Protein AF-A0A6I3T009-F1 (afdb_monomer_lite)

Secondary structure (DSSP, 8-state):
----EEEEETTEEEEEEEEE--S-GGGHHHHHTT--HHHHHHHHHHHHS---TT--EEEEESS--TTSSS---EEEEETTEEEEEETTEEEEEE-TTPPPPPPPPPPP--TTTTSPPPPSS--HHHHHHHTHHHHHGGGS-----STTTTT---EE----TT-HHHHHHHH--GGGGT-TT-TTTSSHHHHT--EEEEE---BTTBEEEEEEE----TT--------EEEEEETTEEEEEE-S-EE-TTSEEEETTEEEEEE-TTS-EEE-

Sequence (271 aa):
MRSKEIALSDACVAQFSPDEYLFPEVFQPLSKQGVTEKQLDSFLAQNFGVGLAKTKTVYSLTSSPANCAGPVMEFFQVGDRILIPVGATFHSYVKADAPKLPAPAPAVASIAAGYKVTPLPMDYERYNNTCRPKIVGRKGKPQTTELCAPDYFPYVAEAKRGDALMDIIGNHDYERAGQEYAGGFSPPFRQKAAATFLVFPPFKQVTLVRVDDFEVVRNEERDVMSGVYLSIAGGKVVDQISGCHFNRDYVCLEEGRPVARLTETGKFQRQ

Structure (mmCIF, N/CA/C/O backbone):
data_AF-A0A6I3T009-F1
#
_entry.id   AF-A0A6I3T009-F1
#
loop_
_atom_site.group_PDB
_atom_site.id
_atom_site.type_symbol
_atom_site.label_atom_id
_atom_site.label_alt_id
_atom_site.label_comp_id
_atom_site.label_asym_id
_atom_site.label_entity_id
_atom_site.label_seq_id
_atom_site.pdbx_PDB_ins_code
_atom_site.Cartn_x
_atom_site.Cartn_y
_atom_site.Cartn_z
_atom_site.occupancy
_atom_site.B_iso_or_equiv
_atom_site.auth_seq_id
_atom_site.auth_comp_id
_atom_site.auth_asym_id
_atom_site.auth_atom_id
_atom_site.pdbx_PDB_model_num
ATOM 1 N N . MET A 1 1 ? -25.846 -15.770 13.394 1.00 40.56 1 MET A N 1
ATOM 2 C CA . MET A 1 1 ? -25.167 -14.498 13.739 1.00 40.56 1 MET A CA 1
ATOM 3 C C . MET A 1 1 ? -26.249 -13.463 14.013 1.00 40.56 1 MET A C 1
ATOM 5 O O . MET A 1 1 ? -27.194 -13.428 13.240 1.00 40.56 1 MET A O 1
ATOM 9 N N . ARG A 1 2 ? -26.196 -12.704 15.119 1.00 42.97 2 ARG A N 1
ATOM 10 C CA . ARG A 1 2 ? -27.187 -11.635 15.383 1.00 42.97 2 ARG A CA 1
ATOM 11 C C . ARG A 1 2 ? -26.987 -10.508 14.362 1.00 42.97 2 ARG A C 1
ATOM 13 O O . ARG A 1 2 ? -25.835 -10.130 14.144 1.00 42.97 2 ARG A O 1
ATOM 20 N N . SER A 1 3 ? -28.060 -10.003 13.750 1.00 50.22 3 SER A N 1
ATOM 21 C CA . SER A 1 3 ? -27.994 -8.786 12.932 1.00 50.22 3 SER A CA 1
ATOM 22 C C . SER A 1 3 ? -27.470 -7.640 13.803 1.00 50.22 3 SER A C 1
ATOM 24 O O . SER A 1 3 ? -27.856 -7.500 14.965 1.00 50.22 3 SER A O 1
ATOM 26 N N . LYS A 1 4 ? -26.515 -6.867 13.279 1.00 76.00 4 LYS A N 1
ATOM 27 C CA . LYS A 1 4 ? -26.060 -5.630 13.919 1.00 76.00 4 LYS A CA 1
ATOM 28 C C . LYS A 1 4 ? -26.936 -4.508 13.382 1.00 76.00 4 LYS A C 1
ATOM 30 O O . LYS A 1 4 ? -26.870 -4.198 12.197 1.00 76.00 4 LYS A O 1
ATOM 35 N N . GLU A 1 5 ? -27.781 -3.960 14.242 1.00 74.00 5 GLU A N 1
ATOM 36 C CA . GLU A 1 5 ? -28.742 -2.911 13.900 1.00 74.00 5 GLU A CA 1
ATOM 37 C C . GLU A 1 5 ? -28.389 -1.608 14.610 1.00 74.00 5 GLU A C 1
ATOM 39 O O . GLU A 1 5 ? -27.951 -1.613 15.763 1.00 74.00 5 GLU A O 1
ATOM 44 N N . ILE A 1 6 ? -28.571 -0.492 13.910 1.00 70.94 6 ILE A N 1
ATOM 45 C CA . ILE A 1 6 ? -28.419 0.861 14.429 1.00 70.94 6 ILE A CA 1
ATOM 46 C C . ILE A 1 6 ? -29.736 1.610 14.256 1.00 70.94 6 ILE A C 1
ATOM 48 O O . ILE A 1 6 ? -30.290 1.654 13.161 1.00 70.94 6 ILE A O 1
ATOM 52 N N . ALA A 1 7 ? -30.234 2.201 15.340 1.00 69.88 7 ALA A N 1
ATOM 53 C CA . ALA A 1 7 ? -31.347 3.138 15.302 1.00 69.88 7 ALA A CA 1
ATOM 54 C C . ALA A 1 7 ? -30.782 4.561 15.199 1.00 69.88 7 ALA A C 1
ATOM 56 O O . ALA A 1 7 ? -30.198 5.065 16.159 1.00 69.88 7 ALA A O 1
ATOM 57 N N . LEU A 1 8 ? -30.910 5.187 14.029 1.00 64.38 8 LEU A N 1
ATOM 58 C CA . LEU A 1 8 ? -30.533 6.591 13.806 1.00 64.38 8 LEU A CA 1
ATOM 59 C C . LEU A 1 8 ? -31.662 7.545 14.234 1.00 64.38 8 LEU A C 1
ATOM 61 O O . LEU A 1 8 ? -31.414 8.708 14.546 1.00 64.38 8 LEU A O 1
ATOM 65 N N . SER A 1 9 ? -32.899 7.044 14.259 1.00 61.56 9 SER A N 1
ATOM 66 C CA . SER A 1 9 ? -34.079 7.674 14.858 1.00 61.56 9 SER A CA 1
ATOM 67 C C . SER A 1 9 ? -35.131 6.606 15.178 1.00 61.56 9 SER A C 1
ATOM 69 O O . SER A 1 9 ? -34.995 5.459 14.745 1.00 61.56 9 SER A O 1
ATOM 71 N N . ASP A 1 10 ? -36.215 6.986 15.860 1.00 63.75 10 ASP A N 1
ATOM 72 C CA . ASP A 1 10 ? -37.358 6.097 16.141 1.00 63.75 10 ASP A CA 1
ATOM 73 C C . ASP A 1 10 ? -37.972 5.490 14.868 1.00 63.75 10 ASP A C 1
ATOM 75 O O . ASP A 1 10 ? -38.571 4.418 14.901 1.00 63.75 10 ASP A O 1
ATOM 79 N N . ALA A 1 11 ? -37.799 6.169 13.732 1.00 62.94 11 ALA A N 1
ATOM 80 C CA . ALA A 1 11 ? -38.305 5.751 12.434 1.00 62.94 11 ALA A CA 1
ATOM 81 C C . ALA A 1 11 ? -37.209 5.239 11.487 1.00 62.94 11 ALA A C 1
ATOM 83 O O . ALA A 1 11 ? -37.528 4.953 10.342 1.00 62.94 11 ALA A O 1
ATOM 84 N N . CYS A 1 12 ? -35.944 5.128 11.905 1.00 67.88 12 CYS A N 1
ATOM 85 C CA . CYS A 1 12 ? -34.833 4.717 11.041 1.00 67.88 12 CYS A CA 1
ATOM 86 C C . CYS A 1 12 ? -33.936 3.721 11.781 1.00 67.88 12 CYS A C 1
ATOM 88 O O . CYS A 1 12 ? -33.001 4.100 12.490 1.00 67.88 12 CYS A O 1
ATOM 90 N N . VAL A 1 13 ? -34.237 2.435 11.594 1.00 73.25 13 VAL A N 1
ATOM 91 C CA . VAL A 1 13 ? -33.422 1.311 12.063 1.00 73.25 13 VAL A CA 1
ATOM 92 C C . VAL A 1 13 ? -32.814 0.630 10.845 1.00 73.25 13 VAL A C 1
ATOM 94 O O . VAL A 1 13 ? -33.535 0.213 9.941 1.00 73.25 13 VAL A O 1
ATOM 97 N N . ALA A 1 14 ? -31.489 0.537 10.814 1.00 71.88 14 ALA A N 1
ATOM 98 C CA . ALA A 1 14 ? -30.738 -0.003 9.692 1.00 71.88 14 ALA A CA 1
ATOM 99 C C . ALA A 1 14 ? -29.790 -1.108 10.152 1.00 71.88 14 ALA A C 1
ATOM 101 O O . ALA A 1 14 ? -29.241 -1.057 11.251 1.00 71.88 14 ALA A O 1
ATOM 102 N N . GLN A 1 15 ? -29.554 -2.091 9.290 1.00 78.12 15 GLN A N 1
ATOM 103 C CA . GLN A 1 15 ? -28.488 -3.062 9.507 1.00 78.12 15 GLN A CA 1
ATOM 104 C C . GLN A 1 15 ? -27.160 -2.485 9.026 1.00 78.12 15 GLN A C 1
ATOM 106 O O . GLN A 1 15 ? -27.106 -1.868 7.960 1.00 78.12 15 GLN A O 1
ATOM 111 N N . PHE A 1 16 ? -26.083 -2.718 9.770 1.00 77.88 16 PHE A N 1
ATOM 112 C CA . PHE A 1 16 ? -24.772 -2.167 9.441 1.00 77.88 16 PHE A CA 1
ATOM 113 C C . PHE A 1 16 ? -23.656 -3.212 9.496 1.00 77.88 16 PHE A C 1
ATOM 115 O O . PHE A 1 16 ? -23.706 -4.182 10.260 1.00 77.88 16 PHE A O 1
ATOM 122 N N . SER A 1 17 ? -22.613 -2.969 8.710 1.00 77.94 17 SER A N 1
ATOM 123 C CA . SER A 1 17 ? -21.361 -3.717 8.727 1.00 77.94 17 SER A CA 1
ATOM 124 C C . SER A 1 17 ? -20.222 -2.804 9.180 1.00 77.94 17 SER A C 1
ATOM 126 O O . SER A 1 17 ? -20.123 -1.674 8.707 1.00 77.94 17 SER A O 1
ATOM 128 N N . PRO A 1 18 ? -19.372 -3.244 10.125 1.00 76.94 18 PRO A N 1
ATOM 129 C CA . PRO A 1 18 ? -18.109 -2.569 10.369 1.00 76.94 18 PRO A CA 1
ATOM 130 C C . PRO A 1 18 ? -17.158 -2.842 9.204 1.00 76.94 18 PRO A C 1
ATOM 132 O O . PRO A 1 18 ? -16.915 -4.002 8.874 1.00 76.94 18 PRO A O 1
ATOM 135 N N . ASP A 1 19 ? -16.585 -1.783 8.660 1.00 69.50 19 ASP A N 1
ATOM 136 C CA . ASP A 1 19 ? -15.524 -1.804 7.666 1.00 69.50 19 ASP A CA 1
ATOM 137 C C . ASP A 1 19 ? -14.270 -1.134 8.253 1.00 69.50 19 ASP A C 1
ATOM 139 O O . ASP A 1 19 ? -14.334 -0.310 9.175 1.00 69.50 19 ASP A O 1
ATOM 143 N N . GLU A 1 20 ? -13.095 -1.513 7.756 1.00 68.56 20 GLU A N 1
ATOM 144 C CA . GLU A 1 20 ? -11.849 -0.855 8.147 1.00 68.56 20 GLU A CA 1
ATOM 145 C C . GLU A 1 20 ? -11.866 0.601 7.661 1.00 68.56 20 GLU A C 1
ATOM 147 O O . GLU A 1 20 ? -12.280 0.883 6.536 1.00 68.56 20 GLU A O 1
ATOM 152 N N . TYR A 1 21 ? -11.456 1.539 8.520 1.00 59.44 21 TYR A N 1
ATOM 153 C CA . TYR A 1 21 ? -11.414 2.954 8.152 1.00 59.44 21 TYR A CA 1
ATOM 154 C C . TYR A 1 21 ? -10.333 3.185 7.087 1.00 59.44 21 TYR A C 1
ATOM 156 O O . TYR A 1 21 ? -9.140 3.241 7.383 1.00 59.44 21 TYR A O 1
ATOM 164 N N . LEU A 1 22 ? -10.779 3.324 5.844 1.00 61.78 22 LEU A N 1
ATOM 165 C CA . LEU A 1 22 ? -10.045 3.910 4.726 1.00 61.78 22 LEU A CA 1
ATOM 166 C C . LEU A 1 22 ? -10.612 5.317 4.525 1.00 61.78 22 LEU A C 1
ATOM 168 O O . LEU A 1 22 ? -11.791 5.500 4.822 1.00 61.78 22 LEU A O 1
ATOM 172 N N . PHE A 1 23 ? -9.820 6.305 4.077 1.00 58.72 23 PHE A N 1
ATOM 173 C CA . PHE A 1 23 ? -10.313 7.687 3.965 1.00 58.72 23 PHE A CA 1
ATOM 174 C C . PHE A 1 23 ? -11.648 7.710 3.183 1.00 58.72 23 PHE A C 1
ATOM 176 O O . PHE A 1 23 ? -11.648 7.394 1.992 1.00 58.72 23 PHE A O 1
ATOM 183 N N . PRO A 1 24 ? -12.770 8.014 3.855 1.00 59.53 24 PRO A N 1
ATOM 184 C CA . PRO A 1 24 ? -14.108 7.680 3.366 1.00 59.53 24 PRO A CA 1
ATOM 185 C C . PRO A 1 24 ? -14.454 8.335 2.025 1.00 59.53 24 PRO A C 1
ATOM 187 O O . PRO A 1 24 ? -14.169 9.521 1.822 1.00 59.53 24 PRO A O 1
ATOM 190 N N . GLU A 1 25 ? -15.120 7.601 1.121 1.00 61.28 25 GLU A N 1
ATOM 191 C CA . GLU A 1 25 ? -15.538 8.119 -0.197 1.00 61.28 25 GLU A CA 1
ATOM 192 C C . GLU A 1 25 ? -16.389 9.386 -0.071 1.00 61.28 25 GLU A C 1
ATOM 194 O O . GLU A 1 25 ? -16.298 10.303 -0.891 1.00 61.28 25 GLU A O 1
ATOM 199 N N . VAL A 1 26 ? -17.163 9.484 1.009 1.00 63.97 26 VAL A N 1
ATOM 200 C CA . VAL A 1 26 ? -18.006 10.641 1.317 1.00 63.97 26 VAL A CA 1
ATOM 201 C C . VAL A 1 26 ? -17.228 11.958 1.471 1.00 63.97 26 VAL A C 1
ATOM 203 O O . VAL A 1 26 ? -17.801 13.030 1.278 1.00 63.97 26 VAL A O 1
ATOM 206 N N . PHE A 1 27 ? -15.916 11.915 1.729 1.00 71.19 27 PHE A N 1
ATOM 207 C CA . PHE A 1 27 ? -15.064 13.108 1.800 1.00 71.19 27 PHE A CA 1
ATOM 208 C C . PHE A 1 27 ? -14.367 13.463 0.480 1.00 71.19 27 PHE A C 1
ATOM 210 O O . PHE A 1 27 ? -13.799 14.553 0.375 1.00 71.19 27 PHE A O 1
ATOM 217 N N . GLN A 1 28 ? -14.460 12.624 -0.559 1.00 67.06 28 GLN A N 1
ATOM 218 C CA . GLN A 1 28 ? -13.877 12.896 -1.883 1.00 67.06 28 GLN A CA 1
ATOM 219 C C . GLN A 1 28 ? -14.282 14.262 -2.476 1.00 67.06 28 GLN A C 1
ATOM 221 O O . GLN A 1 28 ? -13.417 14.934 -3.049 1.00 67.06 28 GLN A O 1
ATOM 226 N N . PRO A 1 29 ? -15.537 14.746 -2.344 1.00 66.81 29 PRO A N 1
ATOM 227 C CA . PRO A 1 29 ? -15.901 16.087 -2.806 1.00 66.81 29 PRO A CA 1
ATOM 228 C C . PRO A 1 29 ? -15.118 17.206 -2.104 1.00 66.81 29 PRO A C 1
ATOM 230 O O . PRO A 1 29 ? -14.726 18.172 -2.755 1.00 66.81 29 PRO A O 1
ATOM 233 N N . LEU A 1 30 ? -14.843 17.063 -0.803 1.00 68.56 30 LEU A N 1
ATOM 234 C CA . LEU A 1 30 ? -14.058 18.026 -0.023 1.00 68.56 30 LEU A CA 1
ATOM 235 C C . LEU A 1 30 ? -12.575 17.960 -0.412 1.00 68.56 30 LEU A C 1
ATOM 237 O O . LEU A 1 30 ? -11.935 18.996 -0.598 1.00 68.56 30 LEU A O 1
ATOM 241 N N . SER A 1 31 ? -12.046 16.755 -0.637 1.00 69.00 31 SER A N 1
ATOM 242 C CA . SER A 1 31 ? -10.677 16.566 -1.129 1.00 69.00 31 SER A CA 1
ATOM 243 C C . SER A 1 31 ? -10.464 17.193 -2.511 1.00 69.00 31 SER A C 1
ATOM 245 O O . SER A 1 31 ? -9.445 17.847 -2.735 1.00 69.00 31 SER A O 1
ATOM 247 N N . LYS A 1 32 ? -11.444 17.094 -3.423 1.00 69.44 32 LYS A N 1
ATOM 248 C CA . LYS A 1 32 ? -11.418 17.781 -4.733 1.00 69.44 32 LYS A CA 1
ATOM 249 C C . LYS A 1 32 ? -11.381 19.308 -4.614 1.00 69.44 32 LYS A C 1
ATOM 251 O O . LYS A 1 32 ? -10.882 19.970 -5.518 1.00 69.44 32 LYS A O 1
ATOM 256 N N . GLN A 1 33 ? -11.879 19.861 -3.511 1.00 75.31 33 GLN A N 1
ATOM 257 C CA . GLN A 1 33 ? -11.829 21.293 -3.204 1.00 75.31 33 GLN A CA 1
ATOM 258 C C . GLN A 1 33 ? -10.557 21.702 -2.439 1.00 75.31 33 GLN A C 1
ATOM 260 O O . GLN A 1 33 ? -10.436 22.847 -2.011 1.00 75.31 33 GLN A O 1
ATOM 265 N N . GLY A 1 34 ? -9.591 20.790 -2.277 1.00 72.31 34 GLY A N 1
ATOM 266 C CA . GLY A 1 34 ? -8.314 21.064 -1.616 1.00 72.31 34 GLY A CA 1
ATOM 267 C C . GLY A 1 34 ? -8.363 20.995 -0.089 1.00 72.31 34 GLY A C 1
ATOM 268 O O . GLY A 1 34 ? -7.405 21.411 0.562 1.00 72.31 34 GLY A O 1
ATOM 269 N N . VAL A 1 35 ? -9.444 20.468 0.498 1.00 77.88 35 VAL A N 1
ATOM 270 C CA . VAL A 1 35 ? -9.529 20.243 1.946 1.00 77.88 35 VAL A CA 1
ATOM 271 C C . VAL A 1 35 ? -8.662 19.042 2.320 1.00 77.88 35 VAL A C 1
ATOM 273 O O . VAL A 1 35 ? -8.895 17.916 1.882 1.00 77.88 35 VAL A O 1
ATOM 276 N N . THR A 1 36 ? -7.652 19.289 3.149 1.00 78.94 36 THR A N 1
ATOM 277 C CA . THR A 1 36 ? -6.770 18.248 3.693 1.00 78.94 36 THR A CA 1
ATOM 278 C C . THR A 1 36 ? -7.424 17.516 4.865 1.00 78.94 36 THR A C 1
ATOM 280 O O . THR A 1 36 ? -8.252 18.080 5.581 1.00 78.94 36 THR A O 1
ATOM 283 N N . GLU A 1 37 ? -6.991 16.284 5.139 1.00 74.56 37 GLU A N 1
ATOM 284 C CA . GLU A 1 37 ? -7.439 15.515 6.311 1.00 74.56 37 GLU A CA 1
ATOM 285 C C . GLU A 1 37 ? -7.211 16.280 7.622 1.00 74.56 37 GLU A C 1
ATOM 287 O O . GLU A 1 37 ? -8.087 16.313 8.477 1.00 74.56 37 GLU A O 1
ATOM 292 N N . LYS A 1 38 ? -6.085 16.994 7.756 1.00 81.44 38 LYS A N 1
ATOM 293 C CA . LYS A 1 38 ? -5.805 17.829 8.934 1.00 81.44 38 LYS A CA 1
ATOM 294 C C . LYS A 1 38 ? -6.827 18.956 9.104 1.00 81.44 38 LYS A C 1
ATOM 296 O O . LYS A 1 38 ? -7.206 19.269 10.231 1.00 81.44 38 LYS A O 1
ATOM 301 N N . GLN A 1 39 ? -7.253 19.583 8.006 1.00 81.81 39 GLN A N 1
ATOM 302 C CA . GLN A 1 39 ? -8.277 20.631 8.031 1.00 81.81 39 GLN A CA 1
ATOM 303 C C . GLN A 1 39 ? -9.653 20.050 8.363 1.00 81.81 39 GLN A C 1
ATOM 305 O O . GLN A 1 39 ? -10.365 20.640 9.171 1.00 81.81 39 GLN A O 1
ATOM 310 N N . LEU A 1 40 ? -9.994 18.885 7.807 1.00 82.12 40 LEU A N 1
ATOM 311 C CA . LEU A 1 40 ? -11.234 18.176 8.115 1.00 82.12 40 LEU A CA 1
ATOM 312 C C . LEU A 1 40 ? -11.282 17.728 9.583 1.00 82.12 40 LEU A C 1
ATOM 314 O O . LEU A 1 40 ? -12.258 18.003 10.268 1.00 82.12 40 LEU A O 1
ATOM 318 N N . ASP A 1 41 ? -10.219 17.106 10.089 1.00 83.62 41 ASP A N 1
ATOM 319 C CA . ASP A 1 41 ? -10.116 16.661 11.483 1.00 83.62 41 ASP A CA 1
ATOM 320 C C . ASP A 1 41 ? -10.190 17.849 12.451 1.00 83.62 41 ASP A C 1
ATOM 322 O O . ASP A 1 41 ? -10.936 17.813 13.427 1.00 83.62 41 ASP A O 1
ATOM 326 N N . SER A 1 42 ? -9.513 18.958 12.124 1.00 82.06 42 SER A N 1
ATOM 327 C CA . SER A 1 42 ? -9.614 20.206 12.895 1.00 82.06 42 SER A CA 1
ATOM 328 C C . SER A 1 42 ? -11.043 20.757 12.898 1.00 82.06 42 SER A C 1
ATOM 330 O O . SER A 1 42 ? -11.549 21.148 13.948 1.00 82.06 42 SER A O 1
ATOM 332 N N . PHE A 1 43 ? -11.708 20.767 11.739 1.00 84.06 43 PHE A N 1
ATOM 333 C CA . PHE A 1 43 ? -13.091 21.221 11.605 1.00 84.06 43 PHE A CA 1
ATOM 334 C C . PHE A 1 43 ? -14.054 20.344 12.413 1.00 84.06 43 PHE A C 1
ATOM 336 O O . PHE A 1 43 ? -14.892 20.871 13.146 1.00 84.06 43 PHE A O 1
ATOM 343 N N . LEU A 1 44 ? -13.919 19.020 12.331 1.00 83.94 44 LEU A N 1
ATOM 344 C CA . LEU A 1 44 ? -14.766 18.069 13.048 1.00 83.94 44 LEU A CA 1
ATOM 345 C C . LEU A 1 44 ? -14.546 18.119 14.560 1.00 83.94 44 LEU A C 1
ATOM 347 O O . LEU A 1 44 ? -15.513 18.092 15.327 1.00 83.94 44 LEU A O 1
ATOM 351 N N . ALA A 1 45 ? -13.299 18.281 14.997 1.00 83.75 45 ALA A N 1
ATOM 352 C CA . ALA A 1 45 ? -12.974 18.442 16.405 1.00 83.75 45 ALA A CA 1
ATOM 353 C C . ALA A 1 45 ? -13.584 19.734 16.965 1.00 83.75 45 ALA A C 1
ATOM 355 O O . ALA A 1 45 ? -14.183 19.711 18.039 1.00 83.75 45 ALA A O 1
ATOM 356 N N . GLN A 1 46 ? -13.486 20.841 16.223 1.00 80.81 46 GLN A N 1
ATOM 357 C CA . GLN A 1 46 ? -14.001 22.145 16.650 1.00 80.81 46 GLN A CA 1
ATOM 358 C C . GLN A 1 46 ? -15.53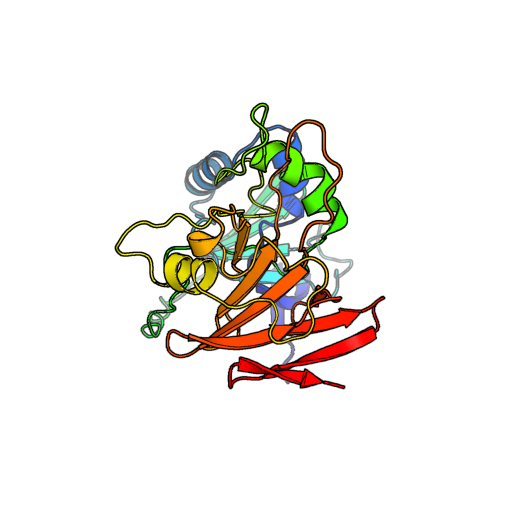1 22.224 16.644 1.00 80.81 46 GLN A C 1
ATOM 360 O O . GLN A 1 46 ? -16.110 22.771 17.578 1.00 80.81 46 GLN A O 1
ATOM 365 N N . ASN A 1 47 ? -16.187 21.690 15.612 1.00 77.38 47 ASN A N 1
ATOM 366 C CA . ASN A 1 47 ? -17.626 21.889 15.405 1.00 77.38 47 ASN A CA 1
ATOM 367 C C . ASN A 1 47 ? -18.482 20.737 15.942 1.00 77.38 47 ASN A C 1
ATOM 369 O O . ASN A 1 47 ? -19.652 20.938 16.259 1.00 77.38 47 ASN A O 1
ATOM 373 N N . PHE A 1 48 ? -17.911 19.536 16.068 1.00 77.12 48 PHE A N 1
ATOM 374 C CA . PHE A 1 48 ? -18.652 18.329 16.444 1.00 77.12 48 PHE A CA 1
ATOM 375 C C . PHE A 1 48 ? -18.016 17.556 17.606 1.00 77.12 48 PHE A C 1
ATOM 377 O O . PHE A 1 48 ? -18.614 16.590 18.083 1.00 77.12 48 PHE A O 1
ATOM 384 N N . GLY A 1 49 ? -16.835 17.963 18.089 1.00 75.12 49 GLY A N 1
ATOM 385 C CA . GLY A 1 49 ? -16.102 17.246 19.136 1.00 75.12 49 GLY A CA 1
ATOM 386 C C . GLY A 1 49 ? -15.611 15.863 18.694 1.00 75.12 49 GLY A C 1
ATOM 387 O O . GLY A 1 49 ? -15.405 14.994 19.539 1.00 75.12 49 GLY A O 1
ATOM 388 N N . VAL A 1 50 ? -15.467 15.639 17.383 1.00 77.38 50 VAL A N 1
ATOM 389 C CA . VAL A 1 50 ? -15.102 14.346 16.786 1.00 77.38 50 VAL A CA 1
ATOM 390 C C . VAL A 1 50 ? -13.737 14.455 16.113 1.00 77.38 50 VAL A C 1
ATOM 392 O O . VAL A 1 50 ? -13.545 15.307 15.256 1.00 77.38 50 VAL A O 1
ATOM 395 N N . GLY A 1 51 ? -12.803 13.572 16.475 1.00 80.50 51 GLY A N 1
ATOM 396 C CA . GLY A 1 51 ? -11.526 13.406 15.776 1.00 80.50 51 GLY A CA 1
ATOM 397 C C . GLY A 1 51 ? -11.517 12.104 14.982 1.00 80.50 51 GLY A C 1
ATOM 398 O O . GLY A 1 51 ? -11.661 11.023 15.561 1.00 80.50 51 GLY A O 1
ATOM 399 N N . LEU A 1 52 ? -11.332 12.193 13.669 1.00 73.69 52 LEU A N 1
ATOM 400 C CA . LEU A 1 52 ? -11.242 11.037 12.779 1.00 73.69 52 LEU A CA 1
ATOM 401 C C . LEU A 1 52 ? -9.831 10.443 12.739 1.00 73.69 52 LEU A C 1
ATOM 403 O O . LEU A 1 52 ? -9.700 9.251 12.482 1.00 73.69 52 LEU A O 1
ATOM 407 N N . ALA A 1 53 ? -8.801 11.206 13.121 1.00 70.19 53 ALA A N 1
ATOM 408 C CA . ALA A 1 53 ? -7.391 10.791 13.077 1.00 70.19 53 ALA A CA 1
ATOM 409 C C . ALA A 1 53 ? -7.046 9.491 13.840 1.00 70.19 53 ALA A C 1
ATOM 411 O O . ALA A 1 53 ? -5.987 8.903 13.627 1.00 70.19 53 ALA A O 1
ATOM 412 N N . LYS A 1 54 ? -7.902 9.041 14.768 1.00 68.81 54 LYS A N 1
ATOM 413 C CA . LYS A 1 54 ? -7.733 7.783 15.526 1.00 68.81 54 LYS A CA 1
ATOM 414 C C . LYS A 1 54 ? -8.829 6.753 15.247 1.00 68.81 54 LYS A C 1
ATOM 416 O O . LYS A 1 54 ? -8.842 5.695 15.881 1.00 68.81 54 LYS A O 1
ATOM 421 N N . THR A 1 55 ? -9.754 7.064 14.346 1.00 69.56 55 THR A N 1
ATOM 422 C CA . THR A 1 55 ? -10.874 6.188 14.010 1.00 69.56 55 THR A CA 1
ATOM 423 C C . THR A 1 55 ? -10.357 5.053 13.138 1.00 69.56 55 THR A C 1
ATOM 425 O O . THR A 1 55 ? -9.708 5.284 12.128 1.00 69.56 55 THR A O 1
ATOM 428 N N . LYS A 1 56 ? -10.598 3.811 13.566 1.00 66.69 56 LYS A N 1
ATOM 429 C CA . LYS A 1 56 ? -10.141 2.597 12.864 1.00 66.69 56 LYS A CA 1
ATOM 430 C C . LYS A 1 56 ? -11.273 1.843 12.173 1.00 66.69 56 LYS A C 1
ATOM 432 O O . LYS A 1 56 ? -11.025 0.870 11.471 1.00 66.69 56 LYS A O 1
ATOM 437 N N . THR A 1 57 ? -12.512 2.261 12.404 1.00 69.62 57 THR A N 1
ATOM 438 C CA . THR A 1 57 ? -13.707 1.578 11.914 1.00 69.62 57 THR A CA 1
ATOM 439 C C . THR A 1 57 ? -14.668 2.611 11.358 1.00 69.62 57 THR A C 1
ATOM 441 O O . THR A 1 57 ? -15.029 3.557 12.062 1.00 69.62 57 THR A O 1
ATOM 444 N N . VAL A 1 58 ? -15.070 2.417 10.109 1.00 74.56 58 VAL A N 1
ATOM 445 C CA . VAL A 1 58 ? -16.241 3.066 9.519 1.00 74.56 58 VAL A CA 1
ATOM 446 C C . VAL A 1 58 ? -17.363 2.040 9.498 1.00 74.56 58 VAL A C 1
ATOM 448 O O . VAL A 1 58 ? -17.114 0.838 9.454 1.00 74.56 58 VAL A O 1
ATOM 451 N N . TYR A 1 59 ? -18.599 2.488 9.610 1.00 78.50 59 TYR A N 1
ATOM 452 C CA . TYR A 1 59 ? -19.741 1.594 9.551 1.00 78.50 59 TYR A CA 1
ATOM 453 C C . TYR A 1 59 ? -20.570 1.938 8.333 1.00 78.50 59 TYR A C 1
ATOM 455 O O . TYR A 1 59 ? -20.994 3.083 8.182 1.00 78.50 59 TYR A O 1
ATOM 463 N N . SER A 1 60 ? -20.816 0.933 7.504 1.00 75.00 60 SER A N 1
ATOM 464 C CA . SER A 1 60 ? -21.630 1.069 6.304 1.00 75.00 60 SER A CA 1
ATOM 465 C C . SER A 1 60 ? -23.013 0.490 6.556 1.00 75.00 60 SER A C 1
ATOM 467 O O . SER A 1 60 ? -23.151 -0.546 7.218 1.00 75.00 60 SER A O 1
ATOM 469 N N . LEU A 1 61 ? -24.059 1.134 6.039 1.00 72.00 61 LEU A N 1
ATOM 470 C CA . LEU A 1 61 ? -25.395 0.543 6.077 1.00 72.00 61 LEU A CA 1
ATOM 471 C C . LEU A 1 61 ? -25.493 -0.561 5.017 1.00 72.00 61 LEU A C 1
ATOM 473 O O . LEU A 1 61 ? -25.290 -0.332 3.831 1.00 72.00 61 LEU A O 1
ATOM 477 N N . THR A 1 62 ? -25.830 -1.773 5.451 1.00 66.44 62 THR A N 1
ATOM 478 C CA . THR A 1 62 ? -26.003 -2.948 4.570 1.00 66.44 62 THR A CA 1
ATOM 479 C C . THR A 1 62 ? -27.278 -2.876 3.725 1.00 66.44 62 THR A C 1
ATOM 481 O O . THR A 1 62 ? -27.413 -3.575 2.726 1.00 66.44 62 THR A O 1
ATOM 484 N N . SER A 1 63 ? -28.220 -2.021 4.119 1.00 62.84 63 SER A N 1
ATOM 485 C CA . SER A 1 63 ? -29.396 -1.633 3.344 1.00 62.84 63 SER A CA 1
ATOM 486 C C . SER A 1 63 ? -29.752 -0.197 3.711 1.00 62.84 63 SER A C 1
ATOM 488 O O . SER A 1 63 ? -29.585 0.185 4.867 1.00 62.84 63 SER A O 1
ATOM 490 N N . SER A 1 64 ? -30.213 0.600 2.743 1.00 58.81 64 SER A N 1
ATOM 491 C CA . SER A 1 64 ? -30.723 1.954 2.987 1.00 58.81 64 SER A CA 1
ATOM 492 C C . SER A 1 64 ? -32.229 1.857 3.252 1.00 58.81 64 SER A C 1
ATOM 494 O O . SER A 1 64 ? -32.990 1.611 2.310 1.00 58.81 64 SER A O 1
ATOM 496 N N . PRO A 1 65 ? -32.696 1.964 4.510 1.00 59.38 65 PRO A N 1
ATOM 497 C CA . PRO A 1 65 ? -34.121 1.901 4.798 1.00 59.38 65 PRO A CA 1
ATOM 498 C C . PRO A 1 65 ? -34.794 3.143 4.204 1.00 59.38 65 PRO A C 1
ATOM 500 O O . PRO A 1 65 ? -34.331 4.259 4.424 1.00 59.38 65 PRO A O 1
ATOM 503 N N . ALA A 1 66 ? -35.887 2.972 3.454 1.00 59.03 66 ALA A N 1
ATOM 504 C CA . ALA A 1 66 ? -36.562 4.060 2.724 1.00 59.03 66 ALA A CA 1
ATOM 505 C C . ALA A 1 66 ? -37.050 5.225 3.619 1.00 59.03 66 ALA A C 1
ATOM 507 O O . ALA A 1 66 ? -37.345 6.315 3.139 1.00 59.03 66 ALA A O 1
ATOM 508 N N . ASN A 1 67 ? -37.146 4.975 4.921 1.00 63.22 67 ASN A N 1
ATOM 509 C CA . ASN A 1 67 ? -37.526 5.882 6.001 1.00 63.22 67 ASN A CA 1
ATOM 510 C C . ASN A 1 67 ? -36.341 6.633 6.639 1.00 63.22 67 ASN A C 1
ATOM 512 O O . ASN A 1 67 ? -36.556 7.519 7.467 1.00 63.22 67 ASN A O 1
ATOM 516 N N . CYS A 1 68 ? -35.100 6.319 6.267 1.00 62.28 68 CYS A N 1
ATOM 517 C CA . CYS A 1 68 ? -33.928 7.079 6.681 1.00 62.28 68 CYS A CA 1
ATOM 518 C C . CYS A 1 68 ? -33.753 8.303 5.770 1.00 62.28 68 CYS A C 1
ATOM 520 O O . CYS A 1 68 ? -33.744 8.197 4.545 1.00 62.28 68 CYS A O 1
ATOM 522 N N . ALA A 1 69 ? -33.655 9.493 6.367 1.00 48.97 69 ALA A N 1
ATOM 523 C CA . ALA A 1 69 ? -33.542 10.743 5.626 1.00 48.97 69 ALA A CA 1
ATOM 524 C C . ALA A 1 69 ? -32.161 10.856 4.956 1.00 48.97 69 ALA A C 1
ATOM 526 O O . ALA A 1 69 ? -31.162 11.146 5.609 1.00 48.97 69 ALA A O 1
ATOM 527 N N . GLY A 1 70 ? -32.133 10.650 3.639 1.00 54.25 70 GLY A N 1
ATOM 528 C CA . GLY A 1 70 ? -30.940 10.776 2.802 1.00 54.25 70 GLY A CA 1
ATOM 529 C C . GLY A 1 70 ? -30.158 9.466 2.642 1.00 54.25 70 GLY A C 1
ATOM 530 O O . GLY A 1 70 ? -30.331 8.536 3.431 1.00 54.25 70 GLY A O 1
ATOM 531 N N . PRO A 1 71 ? -29.300 9.364 1.608 1.00 54.59 71 PRO A N 1
ATOM 532 C CA . PRO A 1 71 ? -28.448 8.201 1.386 1.00 54.59 71 PRO A CA 1
ATOM 533 C C . PRO A 1 71 ? -27.353 8.169 2.457 1.00 54.59 71 PRO A C 1
ATOM 535 O O . PRO A 1 71 ? -26.222 8.602 2.242 1.00 54.59 71 PRO A O 1
ATOM 538 N N . VAL A 1 72 ? -27.704 7.699 3.650 1.00 56.94 72 VAL A N 1
ATOM 539 C CA . VAL A 1 72 ? -26.738 7.400 4.702 1.00 56.94 72 VAL A CA 1
ATOM 540 C C . VAL A 1 72 ? -26.024 6.125 4.278 1.00 56.94 72 VAL A C 1
ATOM 542 O O . VAL A 1 72 ? -26.561 5.030 4.405 1.00 56.94 72 VAL A O 1
ATOM 545 N N . MET A 1 73 ? -24.841 6.283 3.698 1.00 60.75 73 MET A N 1
ATOM 546 C CA . MET A 1 73 ? -24.020 5.151 3.268 1.00 60.75 73 MET A CA 1
ATOM 547 C C . MET A 1 73 ? -23.038 4.746 4.365 1.00 60.75 73 MET A C 1
ATOM 549 O O . MET A 1 73 ? -22.835 3.556 4.582 1.00 60.75 73 MET A O 1
ATOM 553 N N . GLU A 1 74 ? -22.490 5.727 5.092 1.00 71.88 74 GLU A N 1
ATOM 554 C CA . GLU A 1 74 ? -21.380 5.545 6.028 1.00 71.88 74 GLU A CA 1
ATOM 555 C C . GLU A 1 74 ? -21.545 6.425 7.277 1.00 71.88 74 GLU A C 1
ATOM 557 O O . GLU A 1 74 ? -22.041 7.552 7.204 1.00 71.88 74 GLU A O 1
ATOM 562 N N . PHE A 1 75 ? -21.099 5.932 8.433 1.00 79.00 75 PHE A N 1
ATOM 563 C CA . PHE A 1 75 ? -21.016 6.708 9.670 1.00 79.00 75 PHE A CA 1
ATOM 564 C C . PHE A 1 75 ? -19.792 6.330 10.513 1.00 79.00 75 PHE A C 1
ATOM 566 O O . PHE A 1 75 ? -19.269 5.216 10.441 1.00 79.00 75 PHE A O 1
ATOM 573 N N . PHE A 1 76 ? -19.353 7.260 11.362 1.00 80.38 76 PHE A N 1
ATOM 574 C CA . PHE A 1 76 ? -18.248 7.061 12.304 1.00 80.38 76 PHE A CA 1
ATOM 575 C C . PHE A 1 76 ? -18.783 7.024 13.720 1.00 80.38 76 PHE A C 1
ATOM 577 O O . PHE A 1 76 ? -19.502 7.932 14.130 1.00 80.38 76 PHE A O 1
ATOM 584 N N . GLN A 1 77 ? -18.382 6.016 14.489 1.00 78.88 77 GLN A N 1
ATOM 585 C CA . GLN A 1 77 ? -18.579 6.024 15.931 1.00 78.88 77 GLN A CA 1
ATOM 586 C C . GLN A 1 77 ? -17.272 6.436 16.609 1.00 78.88 77 GLN A C 1
ATOM 588 O O . GLN A 1 77 ? -16.279 5.709 16.549 1.00 78.88 77 GLN A O 1
ATOM 593 N N . VAL A 1 78 ? -17.283 7.579 17.290 1.00 77.38 78 VAL A N 1
ATOM 594 C CA . VAL A 1 78 ? -16.136 8.091 18.047 1.00 77.38 78 VAL A CA 1
ATOM 595 C C . VAL A 1 78 ? -16.579 8.338 19.482 1.00 77.38 78 VAL A C 1
ATOM 597 O O . VAL A 1 78 ? -17.266 9.310 19.782 1.00 77.38 78 VAL A O 1
ATOM 600 N N . GLY A 1 79 ? -16.204 7.424 20.378 1.00 76.50 79 GLY A N 1
ATOM 601 C CA . GLY A 1 79 ? -16.657 7.457 21.768 1.00 76.50 79 GLY A CA 1
ATOM 602 C C . GLY A 1 79 ? -18.175 7.272 21.880 1.00 76.50 79 GLY A C 1
ATOM 603 O O . GLY A 1 79 ? -18.711 6.236 21.480 1.00 76.50 79 GLY A O 1
ATOM 604 N N . ASP A 1 80 ? -18.846 8.272 22.447 1.00 75.62 80 ASP A N 1
ATOM 605 C CA . ASP A 1 80 ? -20.301 8.365 22.624 1.00 75.62 80 ASP A CA 1
ATOM 606 C C . ASP A 1 80 ? -21.018 9.063 21.454 1.00 75.62 80 ASP A C 1
ATOM 608 O O . ASP A 1 80 ? -22.245 9.190 21.473 1.00 75.62 80 ASP A O 1
ATOM 612 N N . ARG A 1 81 ? -20.266 9.499 20.436 1.00 78.44 81 ARG A N 1
ATOM 613 C CA . ARG A 1 81 ? -20.779 10.228 19.277 1.00 78.44 81 ARG A CA 1
ATOM 614 C C . ARG A 1 81 ? -20.837 9.362 18.033 1.00 78.44 81 ARG A C 1
ATOM 616 O O . ARG A 1 81 ? -19.931 8.577 17.757 1.00 78.44 81 ARG A O 1
ATOM 623 N N . ILE A 1 82 ? -21.884 9.577 17.249 1.00 78.81 82 ILE A N 1
ATOM 624 C CA . ILE A 1 82 ? -22.007 9.111 15.873 1.00 78.81 82 ILE A CA 1
ATOM 625 C C . ILE A 1 82 ? -21.933 10.337 14.964 1.00 78.81 82 ILE A C 1
ATOM 627 O O . ILE A 1 82 ? -22.651 11.313 15.183 1.00 78.81 82 ILE A O 1
ATOM 631 N N . LEU A 1 83 ? -21.057 10.297 13.964 1.00 81.31 83 LEU A N 1
ATOM 632 C CA . LEU A 1 83 ? -20.935 11.310 12.920 1.00 81.31 83 LEU A CA 1
ATOM 633 C C . LEU A 1 83 ? -21.394 10.710 11.591 1.00 81.31 83 LEU A C 1
ATOM 635 O O . LEU A 1 83 ? -20.863 9.686 11.165 1.00 81.31 83 LEU A O 1
ATOM 639 N N . ILE A 1 84 ? -22.344 11.369 10.935 1.00 79.62 84 ILE A N 1
ATOM 640 C CA . ILE A 1 84 ? -22.872 10.982 9.628 1.00 79.62 84 ILE A CA 1
ATOM 641 C C . ILE A 1 84 ? -22.593 12.112 8.635 1.00 79.62 84 ILE A C 1
ATOM 643 O O . ILE A 1 84 ? -23.200 13.183 8.744 1.00 79.62 84 ILE A O 1
ATOM 647 N N . PRO A 1 85 ? -21.678 11.915 7.680 1.00 74.25 85 PRO A N 1
ATOM 648 C CA . PRO A 1 85 ? -21.507 12.836 6.568 1.00 74.25 85 PRO A CA 1
ATOM 649 C C . PRO A 1 85 ? -22.514 12.553 5.442 1.00 74.25 85 PRO A C 1
ATOM 651 O O . PRO A 1 85 ? -22.764 11.409 5.073 1.00 74.25 85 PRO A O 1
ATOM 654 N N . VAL A 1 86 ? -23.068 13.614 4.862 1.00 70.88 86 VAL A N 1
ATOM 655 C CA . VAL A 1 86 ? -23.936 13.581 3.678 1.00 70.88 86 VAL A CA 1
ATOM 656 C C . VAL A 1 86 ? -23.418 14.641 2.706 1.00 70.88 86 VAL A C 1
ATOM 658 O O . VAL A 1 86 ? -23.778 15.818 2.772 1.00 70.88 86 VAL A O 1
ATOM 661 N N . GLY A 1 87 ? -22.491 14.241 1.832 1.00 64.69 87 GLY A N 1
ATOM 662 C CA . GLY A 1 87 ? -21.765 15.171 0.965 1.00 64.69 87 GLY A CA 1
ATOM 663 C C . GLY A 1 87 ? -20.945 16.179 1.778 1.00 64.69 87 GLY A C 1
ATOM 664 O O . GLY A 1 87 ? -20.012 15.800 2.476 1.00 64.69 87 GLY A O 1
ATOM 665 N N . ALA A 1 88 ? -21.292 17.466 1.688 1.00 64.38 88 ALA A N 1
ATOM 666 C CA . ALA A 1 88 ? -20.641 18.539 2.452 1.00 64.38 88 ALA A CA 1
ATOM 667 C C . ALA A 1 88 ? -21.320 18.841 3.806 1.00 64.38 88 ALA A C 1
ATOM 669 O O . ALA A 1 88 ? -20.879 19.733 4.531 1.00 64.38 88 ALA A O 1
ATOM 670 N N . THR A 1 89 ? -22.403 18.138 4.144 1.00 71.50 89 THR A N 1
ATOM 671 C CA . THR A 1 89 ? -23.157 18.326 5.390 1.00 71.50 89 THR A CA 1
ATOM 672 C C . THR A 1 89 ? -22.790 17.249 6.405 1.00 71.50 89 THR A C 1
ATOM 674 O O . THR A 1 89 ? -22.565 16.099 6.044 1.00 71.50 89 THR A O 1
ATOM 677 N N . PHE A 1 90 ? -22.749 17.613 7.687 1.00 74.69 90 PHE A N 1
ATOM 678 C CA . PHE A 1 90 ? -22.414 16.705 8.782 1.00 74.69 90 PHE A CA 1
ATOM 679 C C . PHE A 1 90 ? -23.524 16.704 9.831 1.00 74.69 90 PHE A C 1
ATOM 681 O O . PHE A 1 90 ? -23.918 17.762 10.325 1.00 74.69 90 PHE A O 1
ATOM 688 N N . HIS A 1 91 ? -23.986 15.514 10.202 1.00 76.75 91 HIS A N 1
ATOM 689 C CA . HIS A 1 91 ? -24.907 15.295 11.312 1.00 76.75 91 HIS A CA 1
ATOM 690 C C . HIS A 1 91 ? -24.167 14.588 12.448 1.00 76.75 91 HIS A C 1
ATOM 692 O O . HIS A 1 91 ? -23.421 13.639 12.211 1.00 76.75 91 HIS A O 1
ATOM 698 N N . SER A 1 92 ? -24.363 15.040 13.687 1.00 77.25 92 SER A N 1
ATOM 699 C CA . SER A 1 92 ? -23.765 1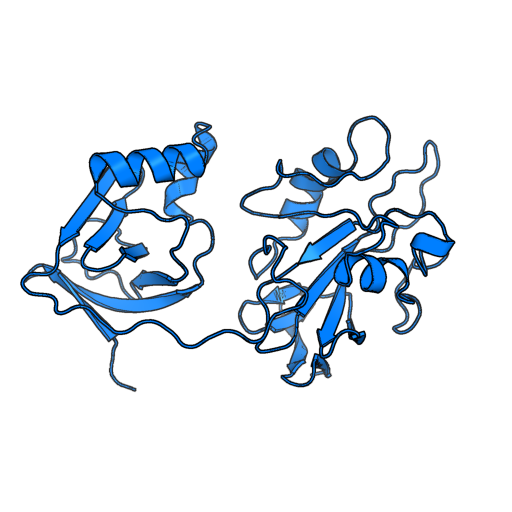4.416 14.869 1.00 77.25 92 SER A CA 1
ATOM 700 C C . SER A 1 92 ? -24.838 14.059 15.887 1.00 77.25 92 SER A C 1
ATOM 702 O O . SER A 1 92 ? -25.688 14.884 16.216 1.00 77.25 92 SER A O 1
ATOM 704 N N . TYR A 1 93 ? -24.769 12.831 16.390 1.00 74.69 93 TYR A N 1
ATOM 705 C CA . TYR A 1 93 ? -25.675 12.276 17.388 1.00 74.69 93 TYR A CA 1
ATOM 706 C C . TYR A 1 93 ? -24.861 11.854 18.609 1.00 74.69 93 TYR A C 1
ATOM 708 O O . TYR A 1 93 ? -23.773 11.299 18.464 1.00 74.69 93 TYR A O 1
ATOM 716 N N . VAL A 1 94 ? -25.376 12.108 19.811 1.00 74.50 94 VAL A N 1
ATOM 717 C CA . VAL A 1 94 ? -24.754 11.699 21.080 1.00 74.50 94 VAL A CA 1
ATOM 718 C C . VAL A 1 94 ? -25.643 10.641 21.715 1.00 74.50 94 VAL A C 1
ATOM 720 O O . VAL A 1 94 ? -26.861 10.811 21.781 1.00 74.50 94 VAL A O 1
ATOM 723 N N . LYS A 1 95 ? -25.049 9.542 22.179 1.00 64.44 95 LYS A N 1
ATOM 724 C CA . LYS A 1 95 ? -25.789 8.492 22.877 1.00 64.44 95 LYS A CA 1
ATOM 725 C C . LYS A 1 95 ? -26.284 9.017 24.227 1.00 64.44 95 LYS A C 1
ATOM 727 O O . LYS A 1 95 ? -25.478 9.442 25.051 1.00 64.44 95 LYS A O 1
ATOM 732 N N . ALA A 1 96 ? -27.590 8.949 24.471 1.00 56.81 96 ALA A N 1
ATOM 733 C CA . ALA A 1 96 ? -28.129 9.172 25.807 1.00 56.81 96 ALA A CA 1
ATOM 734 C C . ALA A 1 96 ? -27.603 8.065 26.747 1.00 56.81 96 ALA A C 1
ATOM 736 O O . ALA A 1 96 ? -27.762 6.878 26.457 1.00 56.81 96 ALA A O 1
ATOM 737 N N . ASP A 1 97 ? -26.917 8.470 27.819 1.00 57.03 97 ASP A N 1
ATOM 738 C CA . ASP A 1 97 ? -26.426 7.636 28.929 1.00 57.03 97 ASP A CA 1
ATOM 739 C C . ASP A 1 97 ? -25.425 6.508 28.585 1.00 57.03 97 ASP A C 1
ATOM 741 O O . ASP A 1 97 ? -25.669 5.328 28.836 1.00 57.03 97 ASP A O 1
ATOM 745 N N . ALA A 1 98 ? -24.241 6.837 28.050 1.00 44.78 98 ALA A N 1
ATOM 746 C CA . ALA A 1 98 ? -23.183 5.846 27.796 1.00 44.78 98 ALA A CA 1
ATOM 747 C C . ALA A 1 98 ? -22.151 5.721 28.951 1.00 44.78 98 ALA A C 1
ATOM 749 O O . ALA A 1 98 ? -21.405 6.670 29.208 1.00 44.78 98 ALA A O 1
ATOM 750 N N . PRO A 1 99 ? -21.999 4.545 29.599 1.00 43.16 99 PRO A N 1
ATOM 751 C CA . PRO A 1 99 ? -20.859 4.250 30.469 1.00 43.16 99 PRO A CA 1
ATOM 752 C C . PRO A 1 99 ? -19.586 4.020 29.636 1.00 43.16 99 PRO A C 1
ATOM 754 O O . PRO A 1 99 ? -19.626 3.363 28.593 1.00 43.16 99 PRO A O 1
ATOM 757 N N . LYS A 1 100 ? -18.439 4.533 30.106 1.00 35.03 100 LYS A N 1
ATOM 758 C CA . LYS A 1 100 ? -17.123 4.390 29.451 1.00 35.03 100 LYS A CA 1
ATOM 759 C C . LYS A 1 100 ? -16.722 2.914 29.293 1.00 35.03 100 LYS A C 1
ATOM 761 O O . LYS A 1 100 ? -16.573 2.202 30.282 1.0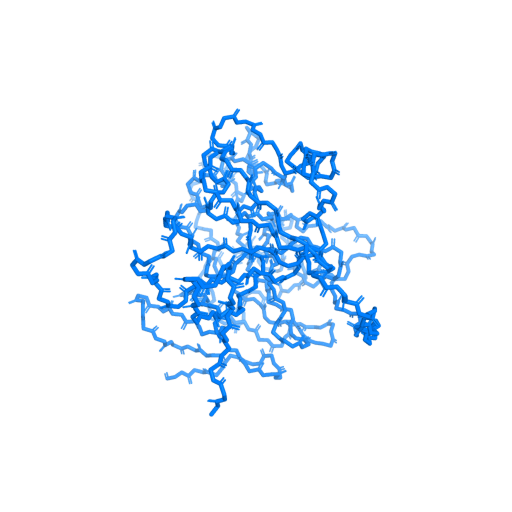0 35.03 100 LYS A O 1
ATOM 766 N N . LEU A 1 101 ? -16.495 2.483 28.050 1.00 31.78 101 LEU A N 1
ATOM 767 C CA . LEU A 1 101 ? -15.943 1.166 27.709 1.00 31.78 101 LEU A CA 1
ATOM 768 C C . LEU A 1 101 ? -14.437 1.071 28.041 1.00 31.78 101 LEU A C 1
ATOM 770 O O . LEU A 1 101 ? -13.734 2.084 27.973 1.00 31.78 101 LEU A O 1
ATOM 774 N N . PRO A 1 102 ? -13.926 -0.131 28.378 1.00 32.84 102 PRO A N 1
ATOM 775 C CA . PRO A 1 102 ? -12.528 -0.334 28.737 1.00 32.84 102 PRO A CA 1
ATOM 776 C C . PRO A 1 102 ? -11.603 -0.332 27.511 1.00 32.84 102 PRO A C 1
ATOM 778 O O . PRO A 1 102 ? -12.001 -0.673 26.397 1.00 32.84 102 PRO A O 1
ATOM 781 N N . ALA A 1 103 ? -10.352 0.073 27.738 1.00 31.59 103 ALA A N 1
ATOM 782 C CA . ALA A 1 103 ? -9.325 0.251 26.715 1.00 31.59 103 ALA A CA 1
ATOM 783 C C . ALA A 1 103 ? -8.857 -1.080 26.078 1.00 31.59 103 ALA A C 1
ATOM 785 O O . ALA A 1 103 ? -8.836 -2.108 26.758 1.00 31.59 103 ALA A O 1
ATOM 786 N N . PRO A 1 104 ? -8.443 -1.072 24.794 1.00 31.75 104 PRO A N 1
ATOM 787 C CA . PRO A 1 104 ? -7.974 -2.270 24.104 1.00 31.75 104 PRO A CA 1
ATOM 788 C C . PRO A 1 104 ? -6.583 -2.724 24.579 1.00 31.75 104 PRO A C 1
ATOM 790 O O . PRO A 1 104 ? -5.740 -1.916 24.966 1.00 31.75 104 PRO A O 1
ATOM 793 N N . ALA A 1 105 ? -6.359 -4.040 24.513 1.00 31.23 105 ALA A N 1
ATOM 794 C CA . ALA A 1 105 ? -5.118 -4.731 24.871 1.00 31.23 105 ALA A CA 1
ATOM 795 C C . ALA A 1 105 ? -3.925 -4.352 23.954 1.00 31.23 105 ALA A C 1
ATOM 797 O O . ALA A 1 105 ? -4.140 -3.917 22.819 1.00 31.23 105 ALA A O 1
ATOM 798 N N . PRO A 1 106 ? -2.665 -4.515 24.412 1.00 31.75 106 PRO A N 1
ATOM 799 C CA . PRO A 1 106 ? -1.486 -4.019 23.703 1.00 31.75 106 PRO A CA 1
ATOM 800 C C . PRO A 1 106 ? -1.145 -4.864 22.463 1.00 31.75 106 PRO A C 1
ATOM 802 O O . PRO A 1 106 ? -1.118 -6.093 22.511 1.00 31.75 106 PRO A O 1
ATOM 805 N N . ALA A 1 107 ? -0.870 -4.186 21.346 1.00 44.22 107 ALA A N 1
ATOM 806 C CA . ALA A 1 107 ? -0.481 -4.794 20.076 1.00 44.22 107 ALA A CA 1
ATOM 807 C C . ALA A 1 107 ? 0.962 -5.326 20.125 1.00 44.22 107 ALA A C 1
ATOM 809 O O . ALA A 1 107 ? 1.869 -4.633 20.585 1.00 44.22 107 ALA A O 1
ATOM 810 N N . VAL A 1 108 ? 1.187 -6.532 19.593 1.00 46.31 108 VAL A N 1
ATOM 811 C CA . VAL A 1 108 ? 2.529 -7.000 19.212 1.00 46.31 108 VAL A CA 1
ATOM 812 C C . VAL A 1 108 ? 3.103 -5.976 18.229 1.00 46.31 108 VAL A C 1
ATOM 814 O O . VAL A 1 108 ? 2.426 -5.615 17.266 1.00 46.31 108 VAL A O 1
ATOM 817 N N . ALA A 1 109 ? 4.308 -5.465 18.488 1.00 58.28 109 ALA A N 1
ATOM 818 C CA . ALA A 1 109 ? 4.926 -4.439 17.654 1.00 58.28 109 ALA A CA 1
ATOM 819 C C . ALA A 1 109 ? 5.135 -4.975 16.228 1.00 58.28 109 ALA A C 1
ATOM 821 O O . ALA A 1 109 ? 6.038 -5.770 15.973 1.00 58.28 109 ALA A O 1
ATOM 822 N N . SER A 1 110 ? 4.264 -4.571 15.303 1.00 71.06 110 SER A N 1
ATOM 823 C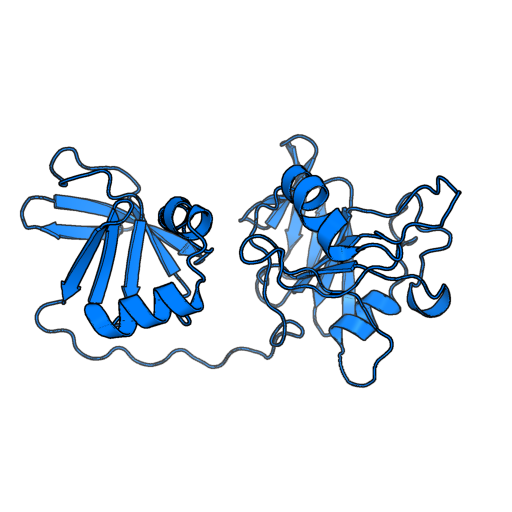 CA . SER A 1 110 ? 4.416 -4.865 13.881 1.00 71.06 110 SER A CA 1
ATOM 824 C C . SER A 1 110 ? 5.634 -4.118 13.338 1.00 71.06 110 SER A C 1
ATOM 826 O O . SER A 1 110 ? 5.829 -2.946 13.658 1.00 71.06 110 SER A O 1
ATOM 828 N N . ILE A 1 111 ? 6.426 -4.758 12.474 1.00 81.25 111 ILE A N 1
ATOM 829 C CA . ILE A 1 111 ? 7.541 -4.102 11.766 1.00 81.25 111 ILE A CA 1
ATOM 830 C C . ILE A 1 111 ? 7.060 -2.923 10.895 1.00 81.25 111 ILE A C 1
ATOM 832 O O . ILE A 1 111 ? 7.830 -2.020 10.589 1.00 81.25 111 ILE A O 1
ATOM 836 N N . ALA A 1 112 ? 5.764 -2.891 10.567 1.00 80.94 112 ALA A N 1
ATOM 837 C CA . ALA A 1 112 ? 5.101 -1.798 9.867 1.00 80.94 112 ALA A CA 1
ATOM 838 C C . ALA A 1 112 ? 4.597 -0.662 10.782 1.00 80.94 112 ALA A C 1
ATOM 840 O O . ALA A 1 112 ? 4.003 0.286 10.282 1.00 80.94 112 ALA A O 1
ATOM 841 N N . ALA A 1 113 ? 4.798 -0.715 12.106 1.00 75.00 113 ALA A N 1
ATOM 842 C CA . ALA A 1 113 ? 4.177 0.227 13.051 1.00 75.00 113 ALA A CA 1
ATOM 843 C C . ALA A 1 113 ? 4.562 1.712 12.849 1.00 75.00 113 ALA A C 1
ATOM 845 O O . ALA A 1 113 ? 3.885 2.586 13.388 1.00 75.00 113 ALA A O 1
ATOM 846 N N . GLY A 1 114 ? 5.618 2.006 12.081 1.00 78.62 114 GLY A N 1
ATOM 847 C CA . GLY A 1 114 ? 6.026 3.364 11.694 1.00 78.62 114 GLY A CA 1
ATOM 848 C C . GLY A 1 114 ? 5.533 3.831 10.318 1.00 78.62 114 GLY A C 1
ATOM 849 O O . GLY A 1 114 ? 5.817 4.961 9.927 1.00 78.62 114 GLY A O 1
ATOM 850 N N . TYR A 1 115 ? 4.810 2.985 9.582 1.00 85.69 115 TYR A N 1
ATOM 851 C CA . TYR A 1 115 ? 4.416 3.228 8.197 1.00 85.69 115 TYR A CA 1
ATOM 852 C C . TYR A 1 115 ? 2.924 3.530 8.080 1.00 85.69 115 TYR A C 1
ATOM 854 O O . TYR A 1 115 ? 2.086 2.904 8.730 1.00 85.69 115 TYR A O 1
ATOM 862 N N . LYS A 1 116 ? 2.583 4.481 7.206 1.00 85.62 116 LYS A N 1
ATOM 863 C CA . LYS A 1 116 ? 1.208 4.684 6.749 1.00 85.62 116 LYS A CA 1
ATOM 864 C C . LYS A 1 116 ? 0.866 3.559 5.775 1.00 85.62 116 LYS A C 1
ATOM 866 O O . LYS A 1 116 ? 1.695 3.173 4.951 1.00 85.62 116 LYS A O 1
ATOM 871 N N . VAL A 1 117 ? -0.348 3.034 5.889 1.00 85.31 117 VAL A N 1
ATOM 872 C CA . VAL A 1 117 ? -0.795 1.881 5.105 1.00 85.31 117 VAL A CA 1
ATOM 873 C C . VAL A 1 117 ? -1.655 2.321 3.928 1.00 85.31 117 VAL A C 1
ATOM 875 O O . VAL A 1 117 ? -2.520 3.179 4.061 1.00 85.31 117 VAL A O 1
ATOM 878 N N . THR A 1 118 ? -1.412 1.721 2.773 1.00 85.56 118 THR A N 1
ATOM 879 C CA . THR A 1 118 ? -2.224 1.837 1.566 1.00 85.56 118 THR A CA 1
ATOM 880 C C . THR A 1 118 ? -3.407 0.871 1.674 1.00 85.56 118 THR A C 1
ATOM 882 O O . THR A 1 118 ? -3.181 -0.298 1.983 1.00 85.56 118 THR A O 1
ATOM 885 N N . PRO A 1 119 ? -4.652 1.312 1.431 1.00 78.81 119 PRO A N 1
ATOM 886 C CA . PRO A 1 119 ? -5.837 0.456 1.468 1.00 78.81 119 PRO A CA 1
ATOM 887 C C . PRO A 1 119 ? -5.777 -0.749 0.518 1.00 78.81 119 PRO A C 1
ATOM 889 O O . PRO A 1 119 ? -5.142 -0.707 -0.536 1.00 78.81 119 PRO A O 1
ATOM 892 N N . LEU A 1 120 ? -6.532 -1.798 0.865 1.00 79.75 120 LEU A N 1
ATOM 893 C CA . LEU A 1 120 ? -6.928 -2.866 -0.058 1.00 79.75 120 LEU A CA 1
ATOM 894 C C . LEU A 1 120 ? -8.428 -2.738 -0.431 1.00 79.75 120 LEU A C 1
ATOM 896 O O . LEU A 1 120 ? -9.237 -2.350 0.419 1.00 79.75 120 LEU A O 1
ATOM 900 N N . PRO A 1 121 ? -8.842 -3.109 -1.661 1.00 83.19 121 PRO A N 1
ATOM 901 C CA . PRO A 1 121 ? -7.979 -3.434 -2.794 1.00 83.19 121 PRO A CA 1
ATOM 902 C C . PRO A 1 121 ? -7.233 -2.199 -3.309 1.00 83.19 121 PRO A C 1
ATOM 904 O O . PRO A 1 121 ? -7.712 -1.073 -3.199 1.00 83.19 121 PRO A O 1
ATOM 907 N N . MET A 1 122 ? -6.062 -2.429 -3.893 1.00 79.88 122 MET A N 1
ATOM 908 C CA . MET A 1 122 ? -5.288 -1.383 -4.554 1.00 79.88 122 MET A CA 1
ATOM 909 C C . MET A 1 122 ? -5.754 -1.225 -6.005 1.00 79.88 122 MET A C 1
ATOM 911 O O . MET A 1 122 ? -5.785 -2.209 -6.742 1.00 79.88 122 MET A O 1
ATOM 915 N N . ASP A 1 123 ? -6.028 0.004 -6.440 1.00 80.44 123 ASP A N 1
ATOM 916 C CA . ASP A 1 123 ? -6.232 0.326 -7.855 1.00 80.44 123 ASP A CA 1
ATOM 917 C C . ASP A 1 123 ? -4.876 0.659 -8.503 1.00 80.44 123 ASP A C 1
ATOM 919 O O . ASP A 1 123 ? -4.330 1.759 -8.372 1.00 80.44 123 ASP A O 1
ATOM 923 N N . TYR A 1 124 ? -4.279 -0.332 -9.168 1.00 83.12 124 TYR A N 1
ATOM 924 C CA . TYR A 1 124 ? -2.949 -0.169 -9.749 1.00 83.12 124 TYR A CA 1
ATOM 925 C C . TYR A 1 124 ? -2.914 0.840 -10.895 1.00 83.12 124 TYR A C 1
ATOM 927 O O . TYR A 1 124 ? -1.956 1.609 -10.977 1.00 83.12 124 TYR A O 1
ATOM 935 N N . GLU A 1 125 ? -3.935 0.889 -11.749 1.00 79.38 125 GLU A N 1
ATOM 936 C CA . GLU A 1 125 ? -3.969 1.861 -12.843 1.00 79.38 125 GLU A CA 1
ATOM 937 C C . GLU A 1 125 ? -3.981 3.282 -12.288 1.00 79.38 125 GLU A C 1
ATOM 939 O O . GLU A 1 125 ? -3.191 4.132 -12.713 1.00 79.38 125 GLU A O 1
ATOM 944 N N . ARG A 1 126 ? -4.806 3.537 -11.267 1.00 77.06 126 ARG A N 1
ATOM 945 C CA . ARG A 1 126 ? -4.838 4.831 -10.586 1.00 77.06 126 ARG A CA 1
ATOM 946 C C . ARG A 1 126 ? -3.513 5.133 -9.897 1.00 77.06 126 ARG A C 1
ATOM 948 O O . ARG A 1 126 ? -3.021 6.256 -10.030 1.00 77.06 126 ARG A O 1
ATOM 955 N N . TYR A 1 127 ? -2.907 4.170 -9.205 1.00 85.25 127 TYR A N 1
ATOM 956 C CA . TYR A 1 127 ? -1.581 4.350 -8.608 1.00 85.25 127 TYR A CA 1
ATOM 957 C C . TYR A 1 127 ? -0.529 4.709 -9.664 1.00 85.25 127 TYR A C 1
ATOM 959 O O . TYR A 1 127 ? 0.144 5.734 -9.562 1.00 85.25 127 TYR A O 1
ATOM 967 N N . ASN A 1 128 ? -0.416 3.923 -10.727 1.00 84.62 128 ASN A N 1
ATOM 968 C CA . ASN A 1 128 ? 0.583 4.144 -11.762 1.00 84.62 128 ASN A CA 1
ATOM 969 C C . ASN A 1 128 ? 0.369 5.494 -12.469 1.00 84.62 128 ASN A C 1
ATOM 971 O O . ASN A 1 128 ? 1.305 6.280 -12.596 1.00 84.62 128 ASN A O 1
ATOM 975 N N . ASN A 1 129 ? -0.868 5.827 -12.843 1.00 79.12 129 ASN A N 1
ATOM 976 C CA . ASN A 1 129 ? -1.165 7.048 -13.597 1.00 79.12 129 ASN A CA 1
ATOM 977 C C . ASN A 1 129 ? -1.046 8.323 -12.752 1.00 79.12 129 ASN A C 1
ATOM 979 O O . ASN A 1 129 ? -0.595 9.359 -13.241 1.00 79.12 129 ASN A O 1
ATOM 983 N N . THR A 1 130 ? -1.453 8.272 -11.481 1.00 79.00 130 THR A N 1
ATOM 984 C CA . THR A 1 130 ? -1.527 9.479 -10.640 1.00 79.00 130 THR A CA 1
ATOM 985 C C . THR A 1 130 ? -0.333 9.644 -9.709 1.00 79.00 130 THR A C 1
ATOM 987 O O . THR A 1 130 ? 0.041 10.779 -9.399 1.00 79.00 130 THR A O 1
ATOM 990 N N . CYS A 1 131 ? 0.269 8.541 -9.263 1.00 84.81 131 CYS A N 1
ATOM 991 C CA . CYS A 1 131 ? 1.308 8.547 -8.242 1.00 84.81 131 CYS A CA 1
ATOM 992 C C . CYS A 1 131 ? 2.714 8.398 -8.789 1.00 84.81 131 CYS A C 1
ATOM 994 O O . CYS A 1 131 ? 3.596 9.129 -8.336 1.00 84.81 131 CYS A O 1
ATOM 996 N N . ARG A 1 132 ? 2.942 7.551 -9.797 1.00 85.81 132 ARG A N 1
ATOM 997 C CA . ARG A 1 132 ? 4.283 7.384 -10.381 1.00 85.81 132 ARG A CA 1
ATOM 998 C C . ARG A 1 132 ? 4.936 8.716 -10.792 1.00 85.81 132 ARG A C 1
ATOM 1000 O O . ARG A 1 132 ? 6.081 8.938 -10.394 1.00 85.81 132 ARG A O 1
ATOM 1007 N N . PRO A 1 133 ? 4.247 9.668 -11.461 1.00 84.88 133 PRO A N 1
ATOM 1008 C CA . PRO A 1 133 ? 4.860 10.956 -11.805 1.00 84.88 133 PRO A CA 1
ATOM 1009 C C . PRO A 1 133 ? 5.273 11.786 -10.578 1.00 84.88 133 PRO A C 1
ATOM 1011 O O . PRO A 1 133 ? 6.263 12.518 -10.619 1.00 84.88 133 PRO A O 1
ATOM 1014 N N . LYS A 1 134 ? 4.528 11.662 -9.472 1.00 87.38 134 LYS A N 1
ATOM 1015 C CA . LYS A 1 134 ? 4.787 12.364 -8.205 1.00 87.38 134 LYS A CA 1
ATOM 1016 C C . LYS A 1 134 ? 5.932 11.732 -7.413 1.00 87.38 134 LYS A C 1
ATOM 1018 O O . LYS A 1 134 ? 6.612 12.445 -6.684 1.00 87.38 134 LYS A O 1
ATOM 1023 N N . ILE A 1 135 ? 6.130 10.422 -7.563 1.00 88.81 135 ILE A N 1
ATOM 1024 C CA . ILE A 1 135 ? 7.218 9.661 -6.938 1.00 88.81 135 ILE A CA 1
ATOM 1025 C C . ILE A 1 135 ? 8.550 9.966 -7.637 1.00 88.81 135 ILE A C 1
ATOM 1027 O O . ILE A 1 135 ? 9.549 10.222 -6.976 1.00 88.81 135 ILE A O 1
ATOM 1031 N N . VAL A 1 136 ? 8.576 9.965 -8.972 1.00 86.06 136 VAL A N 1
ATOM 1032 C CA . VAL A 1 136 ? 9.816 10.063 -9.769 1.00 86.06 136 VAL A CA 1
ATOM 1033 C C . VAL A 1 136 ? 10.298 11.512 -9.959 1.00 86.06 136 VAL A C 1
ATOM 1035 O O . VAL A 1 136 ? 11.499 11.782 -10.084 1.00 86.06 136 VAL A O 1
ATOM 1038 N N . GLY A 1 137 ? 9.370 12.475 -9.982 1.00 74.44 137 GLY A N 1
ATOM 1039 C CA . GLY A 1 137 ? 9.676 13.890 -10.192 1.00 74.44 137 GLY A CA 1
ATOM 1040 C C . GLY A 1 137 ? 10.427 14.176 -11.507 1.00 74.44 137 GLY A C 1
ATOM 1041 O O . GLY A 1 137 ? 10.462 13.372 -12.433 1.00 74.44 137 GLY A O 1
ATOM 1042 N N . ARG A 1 138 ? 11.065 15.353 -11.610 1.00 68.50 138 ARG A N 1
ATOM 1043 C CA . ARG A 1 138 ? 11.764 15.801 -12.842 1.00 68.50 138 ARG A CA 1
ATOM 1044 C C . ARG A 1 138 ? 13.154 15.184 -13.054 1.00 68.50 138 ARG A C 1
ATOM 1046 O O . ARG A 1 138 ? 13.737 15.343 -14.125 1.00 68.50 138 ARG A O 1
ATOM 1053 N N . LYS A 1 139 ? 13.727 14.555 -12.024 1.00 70.94 139 LYS A N 1
ATOM 1054 C CA . LYS A 1 139 ? 15.103 14.024 -12.048 1.00 70.94 139 LYS A CA 1
ATOM 1055 C C . LYS A 1 139 ? 15.175 12.531 -12.381 1.00 70.94 139 LYS A C 1
ATOM 1057 O O . LYS A 1 139 ? 16.284 12.029 -12.502 1.00 70.94 139 LYS A O 1
ATOM 1062 N N . GLY A 1 140 ? 14.039 11.846 -12.538 1.00 77.38 140 GLY A N 1
ATOM 1063 C CA . GLY A 1 140 ? 13.999 10.421 -12.892 1.00 77.38 140 GLY A CA 1
ATOM 1064 C C . GLY A 1 140 ? 14.232 9.462 -11.718 1.00 77.38 140 GLY A C 1
ATOM 1065 O O . GLY A 1 140 ? 14.085 8.256 -11.887 1.00 77.38 140 GLY A O 1
ATOM 1066 N N . LYS A 1 141 ? 14.547 9.984 -10.523 1.00 84.81 141 LYS A N 1
ATOM 1067 C CA . LYS A 1 141 ? 14.835 9.183 -9.330 1.00 84.81 141 LYS A CA 1
ATOM 1068 C C . LYS A 1 141 ? 13.647 9.197 -8.359 1.00 84.81 141 LYS A C 1
ATOM 1070 O O . LYS A 1 141 ? 13.279 10.292 -7.926 1.00 84.81 141 LYS A O 1
ATOM 1075 N N . PRO A 1 142 ? 13.097 8.028 -7.981 1.00 89.56 142 PRO A N 1
ATOM 1076 C CA . PRO A 1 142 ? 12.024 7.916 -6.999 1.00 89.56 142 PRO A CA 1
ATOM 1077 C C . PRO A 1 142 ? 12.360 8.585 -5.663 1.00 89.56 142 PRO A C 1
ATOM 1079 O O . PRO A 1 142 ? 13.493 8.502 -5.180 1.00 89.56 142 PRO A O 1
ATOM 1082 N N . GLN A 1 143 ? 11.360 9.218 -5.051 1.00 90.00 143 GLN A N 1
ATOM 1083 C CA . GLN A 1 143 ? 11.414 9.788 -3.706 1.00 90.00 143 GLN A CA 1
ATOM 1084 C C . GLN A 1 143 ? 10.144 9.443 -2.923 1.00 90.00 143 GLN A C 1
ATOM 1086 O O . GLN A 1 143 ? 9.043 9.442 -3.477 1.00 90.00 143 GLN A O 1
ATOM 1091 N N . THR A 1 144 ? 10.296 9.192 -1.620 1.00 90.69 144 THR A N 1
ATOM 1092 C CA . THR A 1 144 ? 9.165 9.082 -0.686 1.00 90.69 144 THR A CA 1
ATOM 1093 C C . THR A 1 144 ? 8.319 10.351 -0.762 1.00 90.69 144 THR A C 1
ATOM 1095 O O . THR A 1 144 ? 8.854 11.462 -0.716 1.00 90.69 144 THR A O 1
ATOM 1098 N N . THR A 1 145 ? 7.000 10.203 -0.882 1.00 86.50 145 THR A N 1
ATOM 1099 C CA . THR A 1 145 ? 6.101 11.343 -1.086 1.00 86.50 145 THR A CA 1
ATOM 1100 C C . THR A 1 145 ? 4.737 11.124 -0.448 1.00 86.50 145 THR A C 1
ATOM 1102 O O . THR A 1 145 ? 4.167 10.039 -0.505 1.00 86.50 145 THR A O 1
ATOM 1105 N N . GLU A 1 146 ? 4.180 12.191 0.120 1.00 84.88 146 GLU A N 1
ATOM 1106 C CA . GLU A 1 146 ? 2.812 12.207 0.648 1.00 84.88 146 GLU A CA 1
ATOM 1107 C C . GLU A 1 146 ? 1.795 12.750 -0.368 1.00 84.88 146 GLU A C 1
ATOM 1109 O O . GLU A 1 146 ? 0.601 12.776 -0.095 1.00 84.88 146 GLU A O 1
ATOM 1114 N N . LEU A 1 147 ? 2.226 13.144 -1.574 1.00 82.06 147 LEU A N 1
ATOM 1115 C CA . LEU A 1 147 ? 1.350 13.719 -2.616 1.00 82.06 147 LEU A CA 1
ATOM 1116 C C . LEU A 1 147 ? 0.348 12.713 -3.219 1.00 82.06 147 LEU A C 1
ATOM 1118 O O . LEU A 1 147 ? -0.456 13.056 -4.093 1.00 82.06 147 LEU A O 1
ATOM 1122 N N . CYS A 1 148 ? 0.463 11.463 -2.795 1.00 80.38 148 CYS A N 1
ATOM 1123 C CA . CYS A 1 148 ? -0.366 10.323 -3.152 1.00 80.38 148 CYS A CA 1
ATOM 1124 C C . CYS A 1 148 ? -1.398 9.964 -2.086 1.00 80.38 148 CYS A C 1
ATOM 1126 O O . CYS A 1 148 ? -2.288 9.154 -2.343 1.00 80.38 148 CYS A O 1
ATOM 1128 N N . ALA A 1 149 ? -1.277 10.575 -0.909 1.00 78.81 149 ALA A N 1
ATOM 1129 C CA . ALA A 1 149 ? -2.203 10.375 0.179 1.00 78.81 149 ALA A CA 1
ATOM 1130 C C . ALA A 1 149 ? -3.580 10.982 -0.160 1.00 78.81 149 ALA A C 1
ATOM 1132 O O . ALA A 1 149 ? -3.658 11.966 -0.904 1.00 78.81 149 ALA A O 1
ATOM 1133 N N . PRO A 1 150 ? -4.662 10.433 0.414 1.00 73.06 150 PRO A N 1
ATOM 1134 C CA . PRO A 1 150 ? -4.679 9.276 1.317 1.00 73.06 150 PRO A CA 1
ATOM 1135 C C . PRO A 1 150 ? -4.748 7.921 0.592 1.00 73.06 150 PRO A C 1
ATOM 1137 O O . PRO A 1 150 ? -4.702 6.885 1.246 1.00 73.06 150 PRO A O 1
ATOM 1140 N N . ASP A 1 151 ? -4.859 7.918 -0.738 1.00 70.56 151 ASP A N 1
ATOM 1141 C CA . ASP A 1 151 ? -5.098 6.696 -1.511 1.00 70.56 151 ASP A CA 1
ATOM 1142 C C . ASP A 1 151 ? -3.865 5.778 -1.564 1.00 70.56 151 ASP A C 1
ATOM 1144 O O . ASP A 1 151 ? -4.011 4.559 -1.559 1.00 70.56 151 ASP A O 1
ATOM 1148 N N . TYR A 1 152 ? -2.652 6.345 -1.588 1.00 86.06 152 TYR A N 1
ATOM 1149 C CA . TYR A 1 152 ? -1.396 5.590 -1.577 1.00 86.06 152 TYR A CA 1
ATOM 1150 C C . TYR A 1 152 ? -0.331 6.285 -0.736 1.00 86.06 152 TYR A C 1
ATOM 1152 O O . TYR A 1 152 ? -0.157 7.505 -0.794 1.00 86.06 152 TYR A O 1
ATOM 1160 N N . PHE A 1 153 ? 0.460 5.489 -0.023 1.00 90.44 153 PHE A N 1
ATOM 1161 C CA . PHE A 1 153 ? 1.595 5.971 0.764 1.00 90.44 153 PHE A CA 1
ATOM 1162 C C . PHE A 1 153 ? 2.893 5.349 0.236 1.00 90.44 153 PHE A C 1
ATOM 1164 O O . PHE A 1 153 ? 3.357 4.353 0.788 1.00 90.44 153 PHE A O 1
ATOM 1171 N N . PRO A 1 154 ? 3.449 5.875 -0.873 1.00 94.38 154 PRO A N 1
ATOM 1172 C CA . PRO A 1 154 ? 4.680 5.364 -1.458 1.00 94.38 154 PRO A CA 1
ATOM 1173 C C . PRO A 1 154 ? 5.902 5.759 -0.630 1.00 94.38 154 PRO A C 1
ATOM 1175 O O . PRO A 1 154 ? 6.146 6.936 -0.346 1.00 94.38 154 PRO A O 1
ATOM 1178 N N . TYR A 1 155 ? 6.714 4.757 -0.328 1.00 95.25 155 TYR A N 1
ATOM 1179 C CA . TYR A 1 155 ? 8.021 4.891 0.294 1.00 95.25 155 TYR A CA 1
ATOM 1180 C C . TYR A 1 155 ? 9.100 4.477 -0.695 1.00 95.25 155 TYR A C 1
ATOM 1182 O O . TYR A 1 155 ? 8.856 3.661 -1.577 1.00 95.25 155 TYR A O 1
ATOM 1190 N N . VAL A 1 156 ? 10.303 5.015 -0.541 1.00 93.94 156 VAL A N 1
ATOM 1191 C CA . VAL A 1 156 ? 11.487 4.547 -1.262 1.00 93.94 156 VAL A CA 1
ATOM 1192 C C . VAL A 1 156 ? 12.463 3.993 -0.240 1.00 93.94 156 VAL A C 1
ATOM 1194 O O . VAL A 1 156 ? 12.799 4.678 0.726 1.00 93.94 156 VAL A O 1
ATOM 1197 N N . ALA A 1 157 ? 12.882 2.742 -0.427 1.00 92.88 157 ALA A N 1
ATOM 1198 C CA . ALA A 1 157 ? 13.842 2.105 0.457 1.00 92.88 157 ALA A CA 1
ATOM 1199 C C . ALA A 1 157 ? 15.193 2.814 0.329 1.00 92.88 157 ALA A C 1
ATOM 1201 O O . ALA A 1 157 ? 15.753 2.947 -0.761 1.00 92.88 157 ALA A O 1
ATOM 1202 N N . GLU A 1 158 ? 15.725 3.255 1.461 1.00 88.00 158 GLU A N 1
ATOM 1203 C CA . GLU A 1 158 ? 17.025 3.902 1.544 1.00 88.00 158 GLU A CA 1
ATOM 1204 C C . GLU A 1 158 ? 17.935 3.075 2.445 1.00 88.00 158 GLU A C 1
ATOM 1206 O O . GLU A 1 158 ? 17.508 2.593 3.491 1.00 88.00 158 GLU A O 1
ATOM 1211 N N . ALA A 1 159 ? 19.207 2.943 2.066 1.00 78.25 159 ALA A N 1
ATOM 1212 C CA . ALA A 1 159 ? 20.221 2.296 2.892 1.00 78.25 159 ALA A CA 1
ATOM 1213 C C . ALA A 1 159 ? 20.575 3.197 4.093 1.00 78.25 159 ALA A C 1
ATOM 1215 O O . ALA A 1 159 ? 21.612 3.864 4.119 1.00 78.25 159 ALA A O 1
ATOM 1216 N N . LYS A 1 160 ? 19.673 3.268 5.074 1.00 73.00 160 LYS A N 1
ATOM 1217 C CA . LYS A 1 160 ? 19.819 4.010 6.330 1.00 73.00 160 LYS A CA 1
ATOM 1218 C C . LYS A 1 160 ? 19.743 3.037 7.499 1.00 73.00 160 LYS A C 1
ATOM 1220 O O . LYS A 1 160 ? 18.876 2.176 7.549 1.00 73.00 160 LYS A O 1
ATOM 1225 N N . ARG A 1 161 ? 20.636 3.201 8.479 1.00 59.75 161 ARG A N 1
ATOM 1226 C CA . ARG A 1 161 ? 20.620 2.378 9.696 1.00 59.75 161 ARG A CA 1
ATOM 1227 C C . ARG A 1 161 ? 19.341 2.627 10.501 1.00 59.75 161 ARG A C 1
ATOM 1229 O O . ARG A 1 161 ? 19.051 3.776 10.821 1.00 59.75 161 ARG A O 1
ATOM 1236 N N . GLY A 1 162 ? 18.676 1.548 10.915 1.00 74.38 162 GLY A N 1
ATOM 1237 C CA . GLY A 1 162 ? 17.640 1.575 11.954 1.00 74.38 162 GLY A CA 1
ATOM 1238 C C . GLY A 1 162 ? 16.210 1.326 11.476 1.00 74.38 162 GLY A C 1
ATOM 1239 O O . GLY A 1 162 ? 15.326 1.244 12.324 1.00 74.38 162 GLY A O 1
ATOM 1240 N N . ASP A 1 163 ? 15.979 1.163 10.170 1.00 88.31 163 ASP A N 1
ATOM 1241 C CA . ASP A 1 163 ? 14.662 0.820 9.630 1.00 88.31 163 ASP A CA 1
ATOM 1242 C C . ASP A 1 163 ? 14.642 -0.613 9.086 1.00 88.31 163 ASP A C 1
ATOM 1244 O O . ASP A 1 163 ? 15.063 -0.895 7.963 1.00 88.31 163 ASP A O 1
ATOM 1248 N N . ALA A 1 164 ? 14.135 -1.531 9.910 1.00 89.31 164 ALA A N 1
ATOM 1249 C CA . ALA A 1 164 ? 14.132 -2.954 9.599 1.00 89.31 164 ALA A CA 1
ATOM 1250 C C . ALA A 1 164 ? 13.307 -3.295 8.346 1.00 89.31 164 ALA A C 1
ATOM 1252 O O . ALA A 1 164 ? 13.638 -4.255 7.653 1.00 89.31 164 ALA A O 1
ATOM 1253 N N . LEU A 1 165 ? 12.252 -2.531 8.030 1.00 92.62 165 LEU A N 1
ATOM 1254 C CA . LEU A 1 165 ? 11.446 -2.796 6.838 1.00 92.62 165 LEU A CA 1
ATOM 1255 C C . LEU A 1 165 ? 12.190 -2.364 5.569 1.00 92.62 165 LEU A C 1
ATOM 1257 O O . LEU A 1 165 ? 12.231 -3.133 4.608 1.00 92.62 165 LEU A O 1
ATOM 1261 N N . MET A 1 166 ? 12.831 -1.188 5.580 1.00 93.81 166 MET A N 1
ATOM 1262 C CA . MET A 1 166 ? 13.676 -0.754 4.458 1.00 93.81 166 MET A CA 1
ATOM 1263 C C . MET A 1 166 ? 14.846 -1.710 4.232 1.00 93.81 166 MET A C 1
ATOM 1265 O O . MET A 1 166 ? 15.132 -2.050 3.085 1.00 93.81 166 MET A O 1
ATOM 1269 N N . ASP A 1 167 ? 15.485 -2.177 5.308 1.00 92.38 167 ASP A N 1
ATOM 1270 C CA . ASP A 1 167 ? 16.583 -3.141 5.224 1.00 92.38 167 ASP A CA 1
ATOM 1271 C C . ASP A 1 167 ? 16.125 -4.473 4.619 1.00 92.38 167 ASP A C 1
ATOM 1273 O O . ASP A 1 167 ? 16.827 -5.031 3.774 1.00 92.38 167 ASP A O 1
ATOM 1277 N N . ILE A 1 168 ? 14.942 -4.970 4.998 1.00 94.31 168 ILE A N 1
ATOM 1278 C CA . ILE A 1 168 ? 14.362 -6.172 4.389 1.00 94.31 168 ILE A CA 1
ATOM 1279 C C . ILE A 1 168 ? 14.121 -5.943 2.895 1.00 94.31 168 ILE A C 1
ATOM 1281 O O . ILE A 1 168 ? 14.604 -6.723 2.082 1.00 94.31 168 ILE A O 1
ATOM 1285 N N . ILE A 1 169 ? 13.424 -4.868 2.522 1.00 95.00 169 ILE A N 1
ATOM 1286 C CA . ILE A 1 169 ? 13.055 -4.585 1.126 1.00 95.00 169 ILE A CA 1
ATOM 1287 C C . ILE A 1 169 ? 14.298 -4.376 0.252 1.00 95.00 169 ILE A C 1
ATOM 1289 O O . ILE A 1 169 ? 14.380 -4.920 -0.849 1.00 95.00 169 ILE A O 1
ATOM 1293 N N . GLY A 1 170 ? 15.281 -3.617 0.736 1.00 93.31 170 GLY A N 1
ATOM 1294 C CA . GLY A 1 170 ? 16.475 -3.264 -0.027 1.00 93.31 170 GLY A CA 1
ATOM 1295 C C . GLY A 1 170 ? 17.499 -4.390 -0.180 1.00 93.31 170 GLY A C 1
ATOM 1296 O O . GLY A 1 170 ? 18.303 -4.349 -1.113 1.00 93.31 170 GLY A O 1
ATOM 1297 N N . ASN A 1 171 ? 17.474 -5.401 0.696 1.00 94.12 171 ASN A N 1
ATOM 1298 C CA . ASN A 1 171 ? 18.373 -6.561 0.629 1.00 94.12 171 ASN A CA 1
ATOM 1299 C C . ASN A 1 171 ? 17.696 -7.842 0.121 1.00 94.12 171 ASN A C 1
ATOM 1301 O O . ASN A 1 171 ? 18.378 -8.857 -0.044 1.00 94.12 171 ASN A O 1
ATOM 1305 N N . HIS A 1 172 ? 16.380 -7.821 -0.095 1.00 94.38 172 HIS A N 1
ATOM 1306 C CA . HIS A 1 172 ? 15.638 -8.992 -0.550 1.00 94.38 172 HIS A CA 1
ATOM 1307 C C . HIS A 1 172 ? 16.003 -9.383 -1.984 1.00 94.38 172 HIS A C 1
ATOM 1309 O O . HIS A 1 172 ? 16.279 -8.529 -2.826 1.00 94.38 172 HIS A O 1
ATOM 1315 N N . ASP A 1 173 ? 15.998 -10.689 -2.243 1.00 92.69 173 ASP A N 1
ATOM 1316 C CA . ASP A 1 173 ? 16.254 -11.257 -3.563 1.00 92.69 173 ASP A CA 1
ATOM 1317 C C . ASP A 1 173 ? 14.933 -11.514 -4.296 1.00 92.69 173 ASP A C 1
ATOM 1319 O O . ASP A 1 173 ? 14.209 -12.468 -3.998 1.00 92.69 173 ASP A O 1
ATOM 1323 N N . TYR A 1 174 ? 14.637 -10.652 -5.264 1.00 91.19 174 TYR A N 1
ATOM 1324 C CA . TYR A 1 174 ? 13.393 -10.654 -6.027 1.00 91.19 174 TYR A CA 1
ATOM 1325 C C . TYR A 1 174 ? 13.379 -11.696 -7.153 1.00 91.19 174 TYR A C 1
ATOM 1327 O O . TYR A 1 174 ? 12.300 -12.040 -7.634 1.00 91.19 174 TYR A O 1
ATOM 1335 N N . GLU A 1 175 ? 14.527 -12.273 -7.527 1.00 85.88 175 GLU A N 1
ATOM 1336 C CA . GLU A 1 175 ? 14.607 -13.287 -8.593 1.00 85.88 175 GLU A CA 1
ATOM 1337 C C . GLU A 1 175 ? 13.958 -14.619 -8.175 1.00 85.88 175 GLU A C 1
ATOM 1339 O O . GLU A 1 175 ? 13.498 -15.394 -9.015 1.00 85.88 175 GLU A O 1
ATOM 1344 N N . ARG A 1 176 ? 13.850 -14.878 -6.864 1.00 72.94 176 ARG A N 1
ATOM 1345 C CA . ARG A 1 176 ? 13.463 -16.179 -6.290 1.00 72.94 176 ARG A CA 1
ATOM 1346 C C . ARG A 1 176 ? 12.087 -16.729 -6.670 1.00 72.94 176 ARG A C 1
ATOM 1348 O O . ARG A 1 176 ? 11.880 -17.926 -6.497 1.00 72.94 176 ARG A O 1
ATOM 1355 N N . ALA A 1 177 ? 11.161 -15.915 -7.174 1.00 63.94 177 ALA A N 1
ATOM 1356 C CA . ALA A 1 177 ? 9.873 -16.395 -7.695 1.00 63.94 177 ALA A CA 1
ATOM 1357 C C . ALA A 1 177 ? 9.712 -16.188 -9.204 1.00 63.94 177 ALA A C 1
ATOM 1359 O O . ALA A 1 177 ? 8.586 -16.144 -9.688 1.00 63.94 177 ALA A O 1
ATOM 1360 N N . GLY A 1 178 ? 10.822 -16.066 -9.938 1.00 58.00 178 GLY A N 1
ATOM 1361 C CA . GLY A 1 178 ? 10.792 -15.896 -11.390 1.00 58.00 178 GLY A CA 1
ATOM 1362 C C . GLY A 1 178 ? 10.239 -14.541 -11.812 1.00 58.00 178 GLY A C 1
ATOM 1363 O O . GLY A 1 178 ? 9.612 -14.446 -12.860 1.00 58.00 178 GLY A O 1
ATOM 1364 N N . GLN A 1 179 ? 10.431 -13.507 -10.986 1.00 76.00 179 GLN A N 1
ATOM 1365 C CA . GLN A 1 179 ? 9.954 -12.177 -11.327 1.00 76.00 179 GLN A CA 1
ATOM 1366 C C . GLN A 1 179 ? 10.701 -11.655 -12.553 1.00 76.00 179 GLN A C 1
ATOM 1368 O O . GLN A 1 179 ? 11.926 -11.504 -12.534 1.00 76.00 179 GLN A O 1
ATOM 1373 N N . GLU A 1 180 ? 9.939 -11.333 -13.594 1.00 71.88 180 GLU A N 1
ATOM 1374 C CA . GLU A 1 180 ? 10.475 -10.707 -14.794 1.00 71.88 180 GLU A CA 1
ATOM 1375 C C . GLU A 1 180 ? 11.122 -9.360 -14.455 1.00 71.88 180 GLU A C 1
ATOM 1377 O O . GLU A 1 180 ? 10.663 -8.617 -13.578 1.00 71.88 180 GLU A O 1
ATOM 1382 N N . TYR A 1 181 ? 12.217 -9.063 -15.156 1.00 78.75 181 TYR A N 1
ATOM 1383 C CA . TYR A 1 181 ? 12.904 -7.769 -15.094 1.00 78.75 181 TYR A CA 1
ATOM 1384 C C . TYR A 1 181 ? 13.491 -7.408 -13.720 1.00 78.75 181 TYR A C 1
ATOM 1386 O O . TYR A 1 181 ? 13.846 -6.261 -13.462 1.00 78.75 181 TYR A O 1
ATOM 1394 N N . ALA A 1 182 ? 13.656 -8.402 -12.838 1.00 80.81 182 ALA A N 1
ATOM 1395 C CA . ALA A 1 182 ? 14.397 -8.252 -11.585 1.00 80.81 182 ALA A CA 1
ATOM 1396 C C . ALA A 1 182 ? 15.922 -8.116 -11.803 1.00 80.81 182 ALA A C 1
ATOM 1398 O O . ALA A 1 182 ? 16.638 -7.662 -10.906 1.00 80.81 182 ALA A O 1
ATOM 1399 N N . GLY A 1 183 ? 16.426 -8.481 -12.988 1.00 77.56 183 GLY A N 1
ATOM 1400 C CA . GLY A 1 183 ? 17.832 -8.329 -13.362 1.00 77.56 183 GLY A CA 1
ATOM 1401 C C . GLY A 1 183 ? 18.253 -6.857 -13.371 1.00 77.56 183 GLY A C 1
ATOM 1402 O O . GLY A 1 183 ? 17.627 -6.028 -14.020 1.00 77.56 183 GLY A O 1
ATOM 1403 N N . GLY A 1 184 ? 19.300 -6.515 -12.617 1.00 79.75 184 GLY A N 1
ATOM 1404 C CA . GLY A 1 184 ? 19.720 -5.120 -12.410 1.00 79.75 184 GLY A CA 1
ATOM 1405 C C . GLY A 1 184 ? 18.928 -4.369 -11.330 1.00 79.75 184 GLY A C 1
ATOM 1406 O O . GLY A 1 184 ? 19.304 -3.259 -10.972 1.00 79.75 184 GLY A O 1
ATOM 1407 N N . PHE A 1 185 ? 17.898 -4.993 -10.749 1.00 86.62 185 PHE A N 1
ATOM 1408 C CA . PHE A 1 185 ? 17.192 -4.507 -9.562 1.00 86.62 185 PHE A CA 1
ATOM 1409 C C . PHE A 1 185 ? 17.523 -5.343 -8.316 1.00 86.62 185 PHE A C 1
ATOM 1411 O O . PHE A 1 185 ? 17.666 -4.789 -7.234 1.00 86.62 185 PHE A O 1
ATOM 1418 N N . SER A 1 186 ? 17.703 -6.662 -8.435 1.00 89.94 186 SER A N 1
ATOM 1419 C CA . SER A 1 186 ? 17.848 -7.568 -7.286 1.00 89.94 186 SER A CA 1
ATOM 1420 C C . SER A 1 186 ? 19.303 -7.755 -6.802 1.00 89.94 186 SER A C 1
ATOM 1422 O O . SER A 1 186 ? 20.198 -8.017 -7.614 1.00 89.94 186 SER A O 1
ATOM 1424 N N . PRO A 1 187 ? 19.590 -7.695 -5.485 1.00 92.56 187 PRO A N 1
ATOM 1425 C CA . PRO A 1 187 ? 18.850 -6.960 -4.460 1.00 92.56 187 PRO A CA 1
ATOM 1426 C C . PRO A 1 187 ? 19.075 -5.431 -4.598 1.00 92.56 187 PRO A C 1
ATOM 1428 O O . PRO A 1 187 ? 20.209 -5.017 -4.883 1.00 92.56 187 PRO A O 1
ATOM 1431 N N . PRO A 1 188 ? 18.064 -4.578 -4.333 1.00 91.94 188 PRO A N 1
ATOM 1432 C CA . PRO A 1 188 ? 18.084 -3.147 -4.682 1.00 91.94 188 PRO A CA 1
ATOM 1433 C C . PRO A 1 188 ? 19.300 -2.372 -4.190 1.00 91.94 188 PRO A C 1
ATOM 1435 O O . PRO A 1 188 ? 19.943 -1.653 -4.956 1.00 91.94 188 PRO A O 1
ATOM 1438 N N . PHE A 1 189 ? 19.687 -2.553 -2.928 1.00 93.44 189 PHE A N 1
ATOM 1439 C CA . PHE A 1 189 ? 20.820 -1.829 -2.352 1.00 93.44 189 PHE A CA 1
ATOM 1440 C C . PHE A 1 189 ? 22.154 -2.208 -2.995 1.00 93.44 189 PHE A C 1
ATOM 1442 O O . PHE A 1 189 ? 23.023 -1.348 -3.148 1.00 93.44 189 PHE A O 1
ATOM 1449 N N . ARG A 1 190 ? 22.317 -3.467 -3.422 1.00 92.00 190 ARG A N 1
ATOM 1450 C CA . ARG A 1 190 ? 23.520 -3.903 -4.143 1.00 92.00 190 ARG A CA 1
ATOM 1451 C C . ARG A 1 190 ? 23.569 -3.298 -5.543 1.00 92.00 190 ARG A C 1
ATOM 1453 O O . ARG A 1 190 ? 24.641 -2.885 -5.977 1.00 92.00 190 ARG A O 1
ATOM 1460 N N . GLN A 1 191 ? 22.418 -3.214 -6.204 1.00 89.69 191 GLN A N 1
ATOM 1461 C CA . GLN A 1 191 ? 22.296 -2.642 -7.546 1.00 89.69 191 GLN A CA 1
ATOM 1462 C C . GLN A 1 191 ? 22.246 -1.108 -7.551 1.00 89.69 191 GLN A C 1
ATOM 1464 O O . GLN A 1 191 ? 22.282 -0.493 -8.611 1.00 89.69 191 GLN A O 1
ATOM 1469 N N . LYS A 1 192 ? 22.198 -0.475 -6.369 1.00 88.62 192 LYS A N 1
ATOM 1470 C CA . LYS A 1 192 ? 21.947 0.967 -6.195 1.00 88.62 192 LYS A CA 1
ATOM 1471 C C . LYS A 1 192 ? 20.617 1.420 -6.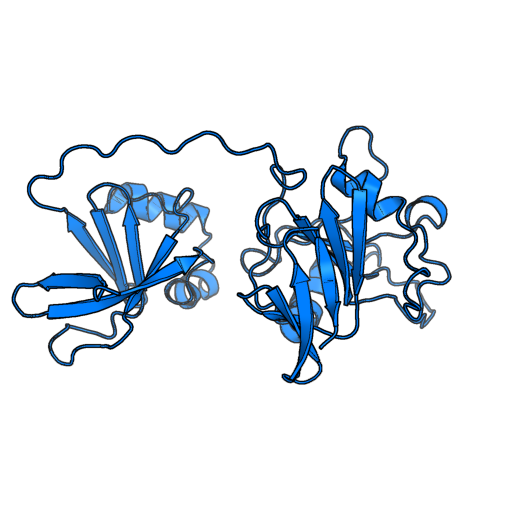819 1.00 88.62 192 LYS A C 1
ATOM 1473 O O . LYS A 1 192 ? 20.472 2.603 -7.122 1.00 88.62 192 LYS A O 1
ATOM 1478 N N . ALA A 1 193 ? 19.670 0.496 -6.956 1.00 88.00 193 ALA A N 1
ATOM 1479 C CA . ALA A 1 193 ? 18.340 0.740 -7.488 1.00 88.00 193 ALA A CA 1
ATOM 1480 C C . ALA A 1 193 ? 17.402 1.274 -6.395 1.00 88.00 193 ALA A C 1
ATOM 1482 O O . ALA A 1 193 ? 17.524 0.928 -5.213 1.00 88.00 193 ALA A O 1
ATOM 1483 N N . ALA A 1 194 ? 16.450 2.119 -6.789 1.00 88.50 194 ALA A N 1
ATOM 1484 C CA . ALA A 1 194 ? 15.448 2.672 -5.882 1.00 88.50 194 ALA A CA 1
ATOM 1485 C C . ALA A 1 194 ? 14.199 1.775 -5.800 1.00 88.50 194 ALA A C 1
ATOM 1487 O O . ALA A 1 194 ? 13.285 1.888 -6.616 1.00 88.50 194 ALA A O 1
ATOM 1488 N N . ALA A 1 195 ? 14.123 0.925 -4.772 1.00 93.06 195 ALA A N 1
ATOM 1489 C CA . ALA A 1 195 ? 12.922 0.138 -4.497 1.00 93.06 195 ALA A CA 1
ATOM 1490 C C . ALA A 1 195 ? 11.815 1.030 -3.923 1.00 93.06 195 ALA A C 1
ATOM 1492 O O . ALA A 1 195 ? 11.902 1.482 -2.778 1.00 93.06 195 ALA A O 1
ATOM 1493 N N . THR A 1 196 ? 10.776 1.283 -4.718 1.00 94.75 196 THR A N 1
ATOM 1494 C CA . THR A 1 196 ? 9.559 1.943 -4.238 1.00 94.75 196 THR A CA 1
ATOM 1495 C C . THR A 1 196 ? 8.650 0.886 -3.635 1.00 94.75 196 THR A C 1
ATOM 1497 O O . THR A 1 196 ? 8.519 -0.198 -4.193 1.00 94.75 196 THR A O 1
ATOM 1500 N N . PHE A 1 197 ? 8.018 1.167 -2.502 1.00 96.38 197 PHE A N 1
ATOM 1501 C CA . PHE A 1 197 ? 7.113 0.217 -1.879 1.00 96.38 197 PHE A CA 1
ATOM 1502 C C . PHE A 1 197 ? 5.891 0.866 -1.239 1.00 96.38 197 PHE A C 1
ATOM 1504 O O . PHE A 1 197 ? 5.903 2.029 -0.832 1.00 96.38 197 PHE A O 1
ATOM 1511 N N . LEU A 1 198 ? 4.833 0.067 -1.143 1.00 96.38 198 LEU A N 1
ATOM 1512 C CA . LEU A 1 198 ? 3.607 0.351 -0.412 1.00 96.38 198 LEU A CA 1
ATOM 1513 C C . LEU A 1 198 ? 3.474 -0.664 0.714 1.00 96.38 198 LEU A C 1
ATOM 1515 O O . LEU A 1 198 ? 3.708 -1.854 0.511 1.00 96.38 198 LEU A O 1
ATOM 1519 N N . VAL A 1 199 ? 3.069 -0.198 1.889 1.00 95.81 199 VAL A N 1
ATOM 1520 C CA . VAL A 1 199 ? 2.716 -1.053 3.026 1.00 95.81 199 VAL A CA 1
ATOM 1521 C C . VAL A 1 199 ? 1.203 -1.177 3.070 1.00 95.81 199 VAL A C 1
ATOM 1523 O O . VAL A 1 199 ? 0.528 -0.167 2.929 1.00 95.81 199 VAL A O 1
ATOM 1526 N N . PHE A 1 200 ? 0.661 -2.375 3.257 1.00 92.38 200 PHE A N 1
ATOM 1527 C CA . PHE A 1 200 ? -0.784 -2.604 3.381 1.00 92.38 200 PHE A CA 1
ATOM 1528 C C . PHE A 1 200 ? -1.174 -2.865 4.839 1.00 92.38 200 PHE A C 1
ATOM 1530 O O . PHE A 1 200 ? -0.288 -3.122 5.667 1.00 92.38 200 PHE A O 1
ATOM 1537 N N . PRO A 1 201 ? -2.478 -2.822 5.181 1.00 86.00 201 PRO A N 1
ATOM 1538 C CA . PRO A 1 201 ? -2.952 -3.322 6.459 1.00 86.00 201 PRO A CA 1
ATOM 1539 C C . PRO A 1 201 ? -2.359 -4.713 6.752 1.00 86.00 201 PRO A C 1
ATOM 1541 O O . PRO A 1 201 ? -2.191 -5.528 5.839 1.00 86.00 201 PRO A O 1
ATOM 1544 N N . PRO A 1 202 ? -1.943 -4.980 8.001 1.00 86.44 202 PRO A N 1
ATOM 1545 C CA . PRO A 1 202 ? -1.352 -6.261 8.344 1.00 86.44 202 PRO A CA 1
ATOM 1546 C C . PRO A 1 202 ? -2.423 -7.354 8.396 1.00 86.44 202 PRO A C 1
ATOM 1548 O O . PRO A 1 202 ? -3.455 -7.214 9.057 1.00 86.44 202 PRO A O 1
ATOM 1551 N N . PHE A 1 203 ? -2.129 -8.503 7.793 1.00 84.56 203 PHE A N 1
ATOM 1552 C CA . PHE A 1 203 ? -2.930 -9.705 7.978 1.00 84.56 203 PHE A CA 1
ATOM 1553 C C . PHE A 1 203 ? -2.460 -10.432 9.236 1.00 84.56 203 PHE A C 1
ATOM 1555 O O . PHE A 1 203 ? -1.488 -11.192 9.218 1.00 84.56 203 PHE A O 1
ATOM 1562 N N . LYS A 1 204 ? -3.135 -10.181 10.362 1.00 86.00 204 LYS A N 1
ATOM 1563 C CA . LYS A 1 204 ? -2.717 -10.675 11.686 1.00 86.00 204 LYS A CA 1
ATOM 1564 C C . LYS A 1 204 ? -1.297 -10.195 12.023 1.00 86.00 204 LYS A C 1
ATOM 1566 O O . LYS A 1 204 ? -1.095 -9.006 12.235 1.00 86.00 204 LYS A O 1
ATOM 1571 N N . GLN A 1 205 ? -0.323 -11.105 12.095 1.00 85.50 205 GLN A N 1
ATOM 1572 C CA . GLN A 1 205 ? 1.085 -10.783 12.367 1.00 85.50 205 GLN A CA 1
ATOM 1573 C C . GLN A 1 205 ? 1.932 -10.657 11.092 1.00 85.50 205 GLN A C 1
ATOM 1575 O O . GLN A 1 205 ? 3.148 -10.481 11.175 1.00 85.50 205 GLN A O 1
ATOM 1580 N N . VAL A 1 206 ? 1.310 -10.762 9.917 1.00 92.25 206 VAL A N 1
ATOM 1581 C CA . VAL A 1 206 ? 1.986 -10.673 8.627 1.00 92.25 206 VAL A CA 1
ATOM 1582 C C . VAL A 1 206 ? 1.868 -9.251 8.097 1.00 92.25 206 VAL A C 1
ATOM 1584 O O . VAL A 1 206 ? 0.770 -8.727 7.920 1.00 92.25 206 VAL A O 1
ATOM 1587 N N . THR A 1 207 ? 3.007 -8.631 7.816 1.00 94.12 207 THR A N 1
ATOM 1588 C CA . THR A 1 207 ? 3.071 -7.383 7.051 1.00 94.12 207 THR A CA 1
ATOM 1589 C C . THR A 1 207 ? 3.092 -7.723 5.567 1.00 94.12 207 THR A C 1
ATOM 1591 O O . THR A 1 207 ? 3.941 -8.497 5.130 1.00 94.12 207 THR A O 1
ATOM 1594 N N . LEU A 1 208 ? 2.167 -7.151 4.801 1.00 96.19 208 LEU A N 1
ATOM 1595 C CA . LEU A 1 208 ? 2.149 -7.249 3.345 1.00 96.19 208 LEU A CA 1
ATOM 1596 C C . LEU A 1 208 ? 2.691 -5.942 2.765 1.00 96.19 208 LEU A C 1
ATOM 1598 O O . LEU A 1 208 ? 2.220 -4.860 3.122 1.00 96.19 208 LEU A O 1
ATOM 1602 N N . VAL A 1 209 ? 3.663 -6.040 1.864 1.00 97.12 209 VAL A N 1
ATOM 1603 C CA . VAL A 1 209 ? 4.165 -4.895 1.096 1.00 97.12 209 VAL A CA 1
ATOM 1604 C C . VAL A 1 209 ? 4.120 -5.201 -0.391 1.00 97.12 209 VAL A C 1
ATOM 1606 O O . VAL A 1 209 ? 4.283 -6.354 -0.775 1.00 97.12 209 VAL A O 1
ATOM 1609 N N . ARG A 1 210 ? 3.921 -4.180 -1.223 1.00 95.88 210 ARG A N 1
ATOM 1610 C CA . ARG A 1 210 ? 4.134 -4.242 -2.677 1.00 95.88 210 ARG A CA 1
ATOM 1611 C C . ARG A 1 210 ? 5.383 -3.450 -3.000 1.00 95.88 210 ARG A C 1
ATOM 1613 O O . ARG A 1 210 ? 5.535 -2.356 -2.469 1.00 95.88 210 ARG A O 1
ATOM 1620 N N . VAL A 1 211 ? 6.232 -3.980 -3.866 1.00 95.50 211 VAL A N 1
ATOM 1621 C CA . VAL A 1 211 ? 7.476 -3.360 -4.309 1.00 95.50 211 VAL A CA 1
ATOM 1622 C C . VAL A 1 211 ? 7.425 -3.170 -5.823 1.00 95.50 211 VAL A C 1
ATOM 1624 O O . VAL A 1 211 ? 7.065 -4.083 -6.571 1.00 95.50 211 VAL A O 1
ATOM 1627 N N . ASP A 1 212 ? 7.784 -1.970 -6.260 1.00 92.94 212 ASP A N 1
ATOM 1628 C CA . ASP A 1 212 ? 7.842 -1.541 -7.650 1.00 92.94 212 ASP A CA 1
ATOM 1629 C C . ASP A 1 212 ? 9.182 -0.820 -7.912 1.00 92.94 212 ASP A C 1
ATOM 1631 O O . ASP A 1 212 ? 9.710 -0.092 -7.063 1.00 92.94 212 ASP A O 1
ATOM 1635 N N . ASP A 1 213 ? 9.729 -1.004 -9.110 1.00 89.62 213 ASP A N 1
ATOM 1636 C CA . ASP A 1 213 ? 10.853 -0.247 -9.643 1.00 89.62 213 ASP A CA 1
ATOM 1637 C C . ASP A 1 213 ? 10.321 0.875 -10.544 1.00 89.62 213 ASP A C 1
ATOM 1639 O O . ASP A 1 213 ? 9.820 0.655 -11.647 1.00 89.62 213 ASP A O 1
ATOM 1643 N N . PHE A 1 214 ? 10.409 2.109 -10.054 1.00 87.12 214 PHE A N 1
ATOM 1644 C CA . PHE A 1 214 ? 9.985 3.299 -10.793 1.00 87.12 214 PHE A CA 1
ATOM 1645 C C . PHE A 1 214 ? 11.145 4.159 -11.278 1.00 87.12 214 PHE A C 1
ATOM 1647 O O . PHE A 1 214 ? 10.914 5.271 -11.758 1.00 87.12 214 PHE A O 1
ATOM 1654 N N . GLU A 1 215 ? 12.385 3.689 -11.158 1.00 80.12 215 GLU A N 1
ATOM 1655 C CA . GLU A 1 215 ? 13.535 4.464 -11.599 1.00 80.12 215 GLU A CA 1
ATOM 1656 C C . GLU A 1 215 ? 13.565 4.583 -13.127 1.00 80.12 215 GLU A C 1
ATOM 1658 O O . GLU A 1 215 ? 13.576 3.589 -13.858 1.00 80.12 215 GLU A O 1
ATOM 1663 N N . VAL A 1 216 ? 13.570 5.831 -13.602 1.00 72.31 216 VAL A N 1
ATOM 1664 C CA . VAL A 1 216 ? 13.616 6.172 -15.024 1.00 72.31 216 VAL A CA 1
ATOM 1665 C C . VAL A 1 216 ? 15.061 6.484 -15.392 1.00 72.31 216 VAL A C 1
ATOM 1667 O O . VAL A 1 216 ? 15.606 7.516 -14.990 1.00 72.31 216 VAL A O 1
ATOM 1670 N N . VAL A 1 217 ? 15.673 5.610 -16.188 1.00 64.44 217 VAL A N 1
ATOM 1671 C CA . VAL A 1 217 ? 17.002 5.840 -16.760 1.00 64.44 217 VAL A CA 1
ATOM 1672 C C . VAL A 1 217 ? 16.832 6.719 -18.000 1.00 64.44 217 VAL A C 1
ATOM 1674 O O . VAL A 1 217 ? 16.001 6.453 -18.866 1.00 64.44 217 VAL A O 1
ATOM 1677 N N . ARG A 1 218 ? 17.556 7.842 -18.069 1.00 57.91 218 ARG A N 1
ATOM 1678 C CA . ARG A 1 218 ? 17.455 8.757 -19.217 1.00 57.91 218 ARG A CA 1
ATOM 1679 C C . ARG A 1 218 ? 17.913 8.044 -20.491 1.00 57.91 218 ARG A C 1
ATOM 1681 O O . ARG A 1 218 ? 19.026 7.538 -20.518 1.00 57.91 218 ARG A O 1
ATOM 1688 N N . ASN A 1 219 ? 17.100 8.138 -21.545 1.00 51.25 219 ASN A N 1
ATOM 1689 C CA . ASN A 1 219 ? 17.369 7.634 -22.899 1.00 51.25 219 ASN A CA 1
ATOM 1690 C C . ASN A 1 219 ? 17.457 6.104 -23.047 1.00 51.25 219 ASN A C 1
ATOM 1692 O O . ASN A 1 219 ? 17.924 5.640 -24.083 1.00 51.25 219 ASN A O 1
ATOM 1696 N N . GLU A 1 220 ? 16.970 5.334 -22.074 1.00 53.91 220 GLU A N 1
ATOM 1697 C CA . GLU A 1 220 ? 16.872 3.877 -22.183 1.00 53.91 220 GLU A CA 1
ATOM 1698 C C . GLU A 1 220 ? 15.475 3.420 -21.752 1.00 53.91 220 GLU A C 1
ATOM 1700 O O . GLU A 1 220 ? 15.045 3.660 -20.621 1.00 53.91 220 GLU A O 1
ATOM 1705 N N . GLU A 1 221 ? 14.753 2.766 -22.663 1.00 54.47 221 GLU A N 1
ATOM 1706 C CA . GLU A 1 221 ? 13.643 1.897 -22.279 1.00 54.47 221 GLU A CA 1
ATOM 1707 C C . GLU A 1 221 ? 14.266 0.659 -21.637 1.00 54.47 221 GLU A C 1
ATOM 1709 O O . GLU A 1 221 ? 14.849 -0.179 -22.321 1.00 54.47 221 GLU A O 1
ATOM 1714 N N . ARG A 1 222 ? 14.208 0.579 -20.306 1.00 67.38 222 ARG A N 1
ATOM 1715 C CA . ARG A 1 222 ? 14.472 -0.671 -19.597 1.00 67.38 222 ARG A CA 1
ATOM 1716 C C . ARG A 1 222 ? 13.156 -1.238 -19.112 1.00 67.38 222 ARG A C 1
ATOM 1718 O O . ARG A 1 222 ? 12.309 -0.494 -18.607 1.00 67.38 222 ARG A O 1
ATOM 1725 N N . ASP A 1 223 ? 13.021 -2.546 -19.216 1.00 68.44 223 ASP A N 1
ATOM 1726 C CA . ASP A 1 223 ? 11.945 -3.237 -18.538 1.00 68.44 223 ASP A CA 1
ATOM 1727 C C . ASP A 1 223 ? 12.135 -3.091 -17.022 1.00 68.44 223 ASP A C 1
ATOM 1729 O O . ASP A 1 223 ? 13.248 -3.216 -16.499 1.00 68.44 223 ASP A O 1
ATOM 1733 N N . VAL A 1 224 ? 11.055 -2.764 -16.313 1.00 77.62 224 VAL A N 1
ATOM 1734 C CA . VAL A 1 224 ? 11.085 -2.492 -14.873 1.00 77.62 224 VAL A CA 1
ATOM 1735 C C . VAL A 1 224 ? 10.304 -3.548 -14.111 1.00 77.62 224 VAL A C 1
ATOM 1737 O O . VAL A 1 224 ? 9.175 -3.895 -14.463 1.00 77.62 224 VAL A O 1
ATOM 1740 N N . MET A 1 225 ? 10.893 -4.032 -13.020 1.00 87.38 225 MET A N 1
ATOM 1741 C CA . MET A 1 225 ? 10.194 -4.906 -12.090 1.00 87.38 225 MET A CA 1
ATOM 1742 C C . MET A 1 225 ? 9.030 -4.139 -11.450 1.00 87.38 225 MET A C 1
ATOM 1744 O O . MET A 1 225 ? 9.215 -3.062 -10.891 1.00 87.38 225 MET A O 1
ATOM 1748 N N . SER A 1 226 ? 7.818 -4.685 -11.491 1.00 86.12 226 SER A N 1
ATOM 1749 C CA . SER A 1 226 ? 6.671 -4.088 -10.803 1.00 86.12 226 SER A CA 1
ATOM 1750 C C . SER A 1 226 ? 5.729 -5.156 -10.262 1.00 86.12 226 SER A C 1
ATOM 1752 O O . SER A 1 226 ? 5.663 -6.274 -10.770 1.00 86.12 226 SER A O 1
ATOM 1754 N N . GLY A 1 227 ? 5.009 -4.809 -9.200 1.00 88.38 227 GLY A N 1
ATOM 1755 C CA . GLY A 1 227 ? 3.941 -5.635 -8.651 1.00 88.38 227 GLY A CA 1
ATOM 1756 C C . GLY A 1 227 ? 4.364 -6.876 -7.899 1.00 88.38 227 GLY A C 1
ATOM 1757 O O . GLY A 1 227 ? 3.577 -7.818 -7.823 1.00 88.38 227 GLY A O 1
ATOM 1758 N N . VAL A 1 228 ? 5.547 -6.860 -7.286 1.00 94.00 228 VAL A N 1
ATOM 1759 C CA . VAL A 1 228 ? 5.939 -7.925 -6.362 1.00 94.00 228 VAL A CA 1
ATOM 1760 C C . VAL A 1 228 ? 5.367 -7.636 -4.985 1.00 94.00 228 VAL A C 1
ATOM 1762 O O . VAL A 1 228 ? 5.711 -6.640 -4.356 1.00 94.00 228 VAL A O 1
ATOM 1765 N N . TYR A 1 229 ? 4.529 -8.529 -4.485 1.00 95.75 229 TYR A N 1
ATOM 1766 C CA . TYR A 1 229 ? 4.107 -8.546 -3.096 1.00 95.75 229 TYR A CA 1
ATOM 1767 C C . TYR A 1 229 ? 5.057 -9.406 -2.264 1.00 95.75 229 TYR A C 1
ATOM 1769 O O . TYR A 1 229 ? 5.331 -10.553 -2.617 1.00 95.75 229 TYR A O 1
ATOM 1777 N N . LEU A 1 230 ? 5.515 -8.875 -1.132 1.00 96.75 230 LEU A N 1
ATOM 1778 C CA . LEU A 1 230 ? 6.257 -9.616 -0.115 1.00 96.75 230 LEU A CA 1
ATOM 1779 C C . LEU A 1 230 ? 5.382 -9.779 1.124 1.00 96.75 230 LEU A C 1
ATOM 1781 O O . LEU A 1 230 ? 4.788 -8.813 1.612 1.00 96.75 230 LEU A O 1
ATOM 1785 N N . SER A 1 231 ? 5.354 -10.988 1.670 1.00 96.62 231 SER A N 1
ATOM 1786 C CA . SER A 1 231 ? 4.822 -11.244 3.003 1.00 96.62 231 SER A CA 1
ATOM 1787 C C . SER A 1 231 ? 5.966 -11.303 4.010 1.00 96.62 231 SER A C 1
ATOM 1789 O O . SER A 1 231 ? 6.958 -12.010 3.826 1.00 96.62 231 SER A O 1
ATOM 1791 N N . ILE A 1 232 ? 5.850 -10.549 5.096 1.00 95.50 232 ILE A N 1
ATOM 1792 C CA . ILE A 1 232 ? 6.895 -10.412 6.110 1.00 95.50 232 ILE A CA 1
ATOM 1793 C C . ILE A 1 232 ? 6.317 -10.816 7.460 1.00 95.50 232 ILE A C 1
ATOM 1795 O O . ILE A 1 232 ? 5.348 -10.225 7.934 1.00 95.50 232 ILE A O 1
ATOM 1799 N N . ALA A 1 233 ? 6.932 -11.806 8.102 1.00 91.81 233 ALA A N 1
ATOM 1800 C CA . ALA A 1 233 ? 6.571 -12.240 9.448 1.00 91.81 233 ALA A CA 1
ATOM 1801 C C . ALA A 1 233 ? 7.831 -12.613 10.233 1.00 91.81 233 ALA A C 1
ATOM 1803 O O . ALA A 1 233 ? 8.791 -13.154 9.681 1.00 91.81 233 ALA A O 1
ATOM 1804 N N . GLY A 1 234 ? 7.848 -12.294 11.529 1.00 85.81 234 GLY A N 1
ATOM 1805 C CA . GLY A 1 234 ? 9.014 -12.547 12.382 1.00 85.81 234 GLY A CA 1
ATOM 1806 C C . GLY A 1 234 ? 10.295 -11.850 11.904 1.00 85.81 234 GLY A C 1
ATOM 1807 O O . GLY A 1 234 ? 11.379 -12.403 12.061 1.00 85.81 234 GLY A O 1
ATOM 1808 N N . GLY A 1 235 ? 10.172 -10.673 11.276 1.00 87.19 235 GLY A N 1
ATOM 1809 C CA . GLY A 1 235 ? 11.313 -9.865 10.830 1.00 87.19 235 GLY A CA 1
ATOM 1810 C C . GLY A 1 235 ? 12.020 -10.360 9.563 1.00 87.19 235 GLY A C 1
ATOM 1811 O O . GLY A 1 235 ? 13.156 -9.970 9.320 1.00 87.19 235 GLY A O 1
ATOM 1812 N N . LYS A 1 236 ? 11.383 -11.216 8.757 1.00 92.38 236 LYS A N 1
ATOM 1813 C CA . LYS A 1 236 ? 11.929 -11.693 7.477 1.00 92.38 236 LYS A CA 1
ATOM 1814 C C . LYS A 1 236 ? 10.834 -11.885 6.433 1.00 92.38 236 LYS A C 1
ATOM 1816 O O . LYS A 1 236 ? 9.676 -12.100 6.794 1.00 92.38 236 LYS A O 1
ATOM 1821 N N . VAL A 1 237 ? 11.215 -11.872 5.156 1.00 94.88 237 VAL A N 1
ATOM 1822 C CA . VAL A 1 237 ? 10.323 -12.283 4.063 1.00 94.88 237 VAL A CA 1
ATOM 1823 C C . VAL A 1 237 ? 10.014 -13.774 4.208 1.00 94.88 237 VAL A C 1
ATOM 1825 O O . VAL A 1 237 ? 10.921 -14.607 4.283 1.00 94.88 237 VAL A O 1
ATOM 1828 N N . VAL A 1 238 ? 8.728 -14.104 4.290 1.00 95.25 238 VAL A N 1
ATOM 1829 C CA . VAL A 1 238 ? 8.219 -15.478 4.342 1.00 95.25 238 VAL A CA 1
ATOM 1830 C C . VAL A 1 238 ? 7.946 -15.998 2.940 1.00 95.25 238 VAL A C 1
ATOM 1832 O O . VAL A 1 238 ? 8.239 -17.164 2.659 1.00 95.25 238 VAL A O 1
ATOM 1835 N N . ASP A 1 239 ? 7.363 -15.163 2.086 1.00 95.69 239 ASP A N 1
ATOM 1836 C CA . ASP A 1 239 ? 6.956 -15.527 0.736 1.00 95.69 239 ASP A CA 1
ATOM 1837 C C . ASP A 1 239 ? 6.879 -14.301 -0.183 1.00 95.69 239 ASP A C 1
ATOM 1839 O O . ASP A 1 239 ? 6.821 -13.161 0.289 1.00 95.69 239 ASP A O 1
ATOM 1843 N N . GLN A 1 240 ? 6.862 -14.542 -1.495 1.00 95.31 240 GLN A N 1
ATOM 1844 C CA . GLN A 1 240 ? 6.662 -13.499 -2.504 1.00 95.31 240 GLN A CA 1
ATOM 1845 C C . GLN A 1 240 ? 5.718 -13.967 -3.618 1.00 95.31 240 GLN A C 1
ATOM 1847 O O . GLN A 1 240 ? 5.713 -15.145 -3.976 1.00 95.31 240 GLN A O 1
ATOM 1852 N N . ILE A 1 241 ? 4.938 -13.046 -4.181 1.00 93.56 241 ILE A N 1
ATOM 1853 C CA . ILE A 1 241 ? 4.039 -13.308 -5.314 1.00 93.56 241 ILE A CA 1
ATOM 1854 C C . ILE A 1 241 ? 3.915 -12.064 -6.196 1.00 93.56 241 ILE A C 1
ATOM 1856 O O . ILE A 1 241 ? 4.081 -10.948 -5.715 1.00 93.56 241 ILE A O 1
ATOM 1860 N N . SER A 1 242 ? 3.621 -12.241 -7.478 1.00 91.62 242 SER A N 1
ATOM 1861 C CA . SER A 1 242 ? 3.395 -11.161 -8.441 1.00 91.62 242 SER A CA 1
ATOM 1862 C C . SER A 1 242 ? 2.290 -11.546 -9.429 1.00 91.62 242 SER A C 1
ATOM 1864 O O . SER A 1 242 ? 1.711 -12.626 -9.310 1.00 91.62 242 SER A O 1
ATOM 1866 N N . GLY A 1 243 ? 1.950 -10.644 -10.355 1.00 87.19 243 GLY A N 1
ATOM 1867 C CA . GLY A 1 243 ? 0.932 -10.895 -11.388 1.00 87.19 243 GLY A CA 1
ATOM 1868 C C . GLY A 1 243 ? -0.518 -10.805 -10.901 1.00 87.19 243 GLY A C 1
ATOM 1869 O O . GLY A 1 243 ? -1.433 -11.216 -11.599 1.00 87.19 243 GLY A O 1
ATOM 1870 N N . CYS A 1 244 ? -0.760 -10.270 -9.703 1.00 90.00 244 CYS A N 1
ATOM 1871 C CA . CYS A 1 244 ? -2.102 -10.179 -9.136 1.00 90.00 244 CYS A CA 1
ATOM 1872 C C . CYS A 1 244 ? -2.294 -8.942 -8.256 1.00 90.00 244 CYS A C 1
ATOM 1874 O O . CYS A 1 244 ? -1.339 -8.233 -7.929 1.00 90.00 244 CYS A O 1
ATOM 1876 N N . HIS A 1 245 ? -3.532 -8.721 -7.813 1.00 87.88 245 HIS A N 1
ATOM 1877 C CA . HIS A 1 245 ? -3.888 -7.683 -6.848 1.00 87.88 245 HIS A CA 1
ATOM 1878 C C . HIS A 1 245 ? -4.638 -8.273 -5.658 1.00 87.88 245 HIS A C 1
ATOM 1880 O O . HIS A 1 245 ? -5.537 -9.096 -5.817 1.00 87.88 245 HIS A O 1
ATOM 1886 N N . PHE A 1 246 ? -4.279 -7.844 -4.450 1.00 86.56 246 PHE A N 1
ATOM 1887 C CA . PHE A 1 246 ? -4.956 -8.289 -3.238 1.00 86.56 246 PHE A CA 1
ATOM 1888 C C . PHE A 1 246 ? -6.289 -7.564 -3.040 1.00 86.56 246 PHE A C 1
ATOM 1890 O O . PHE A 1 246 ? -6.362 -6.339 -3.145 1.00 86.56 246 PHE A O 1
ATOM 1897 N N . ASN A 1 247 ? -7.333 -8.322 -2.709 1.00 78.88 247 ASN A N 1
ATOM 1898 C CA . ASN A 1 247 ? -8.588 -7.787 -2.189 1.00 78.88 247 ASN A CA 1
ATOM 1899 C C . ASN A 1 247 ? -8.535 -7.609 -0.656 1.00 78.88 247 ASN A C 1
ATOM 1901 O O . ASN A 1 247 ? -7.533 -7.925 -0.014 1.00 78.88 247 ASN A O 1
ATOM 1905 N N . ARG A 1 248 ? -9.628 -7.119 -0.055 1.00 81.44 248 ARG A N 1
ATOM 1906 C CA . ARG A 1 248 ? -9.740 -6.904 1.406 1.00 81.44 248 ARG A CA 1
ATOM 1907 C C . ARG A 1 248 ? -9.597 -8.183 2.237 1.00 81.44 248 ARG A C 1
ATOM 1909 O O . ARG A 1 248 ? -9.177 -8.118 3.385 1.00 81.44 248 ARG A O 1
ATOM 1916 N N . ASP A 1 249 ? -9.886 -9.337 1.643 1.00 79.94 249 ASP A N 1
ATOM 1917 C CA . ASP A 1 249 ? -9.771 -10.650 2.286 1.00 79.94 249 ASP A CA 1
ATOM 1918 C C . ASP A 1 249 ? -8.383 -11.282 2.102 1.00 79.94 249 ASP A C 1
ATOM 1920 O O . ASP A 1 249 ? -8.195 -12.472 2.365 1.00 79.94 249 ASP A O 1
ATOM 1924 N N . TYR A 1 250 ? -7.408 -10.500 1.627 1.00 87.81 250 TYR A N 1
ATOM 1925 C CA . TYR A 1 250 ? -6.052 -10.947 1.318 1.00 87.81 250 TYR A CA 1
ATOM 1926 C C . TYR A 1 250 ? -6.018 -12.134 0.339 1.00 87.81 250 TYR A C 1
ATOM 1928 O O . TYR A 1 250 ? -5.160 -13.023 0.412 1.00 87.81 250 TYR A O 1
ATOM 1936 N N . VAL A 1 251 ? -6.948 -12.123 -0.616 1.00 89.50 251 VAL A N 1
ATOM 1937 C CA . VAL A 1 251 ? -6.946 -12.991 -1.792 1.00 89.50 251 VAL A CA 1
ATOM 1938 C C . VAL A 1 251 ? -6.335 -12.221 -2.956 1.00 89.50 251 VAL A C 1
ATOM 1940 O O . VAL A 1 251 ? -6.770 -11.119 -3.281 1.00 89.50 251 VAL A O 1
ATOM 1943 N N . CYS A 1 252 ? -5.312 -12.809 -3.557 1.00 90.56 252 CYS A N 1
ATOM 1944 C CA . CYS A 1 252 ? -4.604 -12.320 -4.731 1.00 90.56 252 CYS A CA 1
ATOM 1945 C C . CYS A 1 252 ? -5.393 -12.744 -5.977 1.00 90.56 252 CYS A C 1
ATOM 1947 O O . CYS A 1 252 ? -5.638 -13.935 -6.195 1.00 90.56 252 CYS A O 1
ATOM 1949 N N . LEU A 1 253 ? -5.853 -11.745 -6.731 1.00 85.69 253 LEU A N 1
ATOM 1950 C CA . LEU A 1 253 ? -6.696 -11.883 -7.912 1.00 85.69 253 LEU A CA 1
ATOM 1951 C C . LEU A 1 253 ? -5.902 -11.548 -9.180 1.00 85.69 253 LEU A C 1
ATOM 1953 O O . LEU A 1 253 ? -5.343 -10.455 -9.278 1.00 85.69 253 LEU A O 1
ATOM 1957 N N . GLU A 1 254 ? -5.903 -12.451 -10.151 1.00 89.12 254 GLU A N 1
ATOM 1958 C CA . GLU A 1 254 ? -5.413 -12.233 -11.516 1.00 89.12 254 GLU A CA 1
ATOM 1959 C C . GLU A 1 254 ? -6.636 -12.166 -12.436 1.00 89.12 254 GLU A C 1
ATOM 1961 O O . GLU A 1 254 ? -7.463 -13.078 -12.436 1.00 89.12 254 GLU A O 1
ATOM 1966 N N . GLU A 1 255 ? -6.832 -11.043 -13.133 1.00 83.50 255 GLU A N 1
ATOM 1967 C CA . GLU A 1 255 ? -8.022 -10.804 -13.975 1.00 83.50 255 GLU A CA 1
ATOM 1968 C C . GLU A 1 255 ? -9.362 -11.078 -13.250 1.00 83.50 255 GLU A C 1
ATOM 1970 O O . GLU A 1 255 ? -10.324 -11.611 -13.805 1.00 83.50 255 GLU A O 1
ATOM 1975 N N . GLY A 1 256 ? -9.417 -10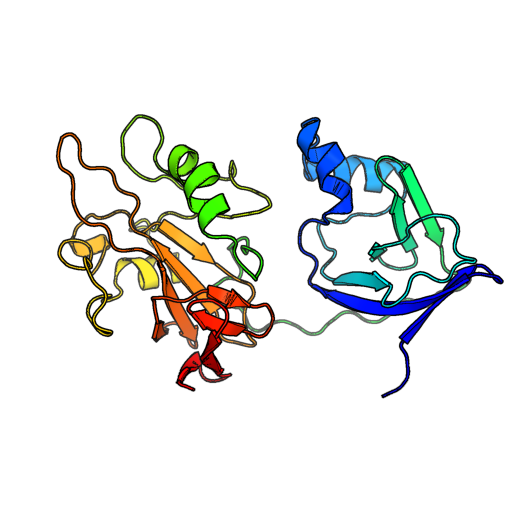.748 -11.954 1.00 78.88 256 GLY A N 1
ATOM 1976 C CA . GLY A 1 256 ? -10.586 -10.968 -11.095 1.00 78.88 256 GLY A CA 1
ATOM 1977 C C . GLY A 1 256 ? -10.769 -12.409 -10.600 1.00 78.88 256 GLY A C 1
ATOM 1978 O O . GLY A 1 256 ? -11.693 -12.666 -9.826 1.00 78.88 256 GLY A O 1
ATOM 1979 N N . ARG A 1 257 ? -9.897 -13.346 -10.987 1.00 85.19 257 ARG A N 1
ATOM 1980 C CA . ARG A 1 257 ? -9.919 -14.743 -10.534 1.00 85.19 257 ARG A CA 1
ATOM 1981 C C . ARG A 1 257 ? -8.935 -14.960 -9.389 1.00 85.19 257 ARG A C 1
ATOM 1983 O O . ARG A 1 257 ? -7.815 -14.465 -9.457 1.00 85.19 257 ARG A O 1
ATOM 1990 N N . PRO A 1 258 ? -9.311 -15.702 -8.339 1.00 87.31 258 PRO A N 1
ATOM 1991 C CA . PRO A 1 258 ? -8.402 -15.964 -7.237 1.00 87.31 258 PRO A CA 1
ATOM 1992 C C . PRO A 1 258 ? -7.313 -16.951 -7.659 1.00 87.31 258 PRO A C 1
ATOM 1994 O O . PRO A 1 258 ? -7.612 -18.042 -8.134 1.00 87.31 258 PRO A O 1
ATOM 1997 N N . VAL A 1 259 ? -6.053 -16.561 -7.465 1.00 93.44 259 VAL A N 1
ATOM 1998 C CA . VAL A 1 259 ? -4.877 -17.392 -7.789 1.00 93.44 259 VAL A CA 1
ATOM 1999 C C . VAL A 1 259 ? -4.055 -17.746 -6.556 1.00 93.44 259 VAL A C 1
ATOM 2001 O O . VAL A 1 259 ? -3.353 -18.756 -6.540 1.00 93.44 259 VAL A O 1
ATOM 2004 N N . ALA A 1 260 ? -4.161 -16.954 -5.486 1.00 95.44 260 ALA A N 1
ATOM 2005 C CA . ALA A 1 260 ? -3.572 -17.283 -4.197 1.00 95.44 260 ALA A CA 1
ATOM 2006 C C . ALA A 1 260 ? -4.290 -16.595 -3.031 1.00 95.44 260 ALA A C 1
ATOM 2008 O O . ALA A 1 260 ? -4.961 -15.576 -3.194 1.00 95.44 260 ALA A O 1
ATOM 2009 N N . ARG A 1 261 ? -4.098 -17.115 -1.818 1.00 94.56 261 ARG A N 1
ATOM 2010 C CA . ARG A 1 261 ? -4.540 -16.490 -0.564 1.00 94.56 261 ARG A CA 1
ATOM 2011 C C . ARG A 1 261 ? -3.375 -16.363 0.408 1.00 94.56 261 ARG A C 1
ATOM 2013 O O . ARG A 1 261 ? -2.615 -17.315 0.589 1.00 94.56 261 ARG A O 1
ATOM 2020 N N . LEU A 1 262 ? -3.257 -15.213 1.068 1.00 95.00 262 LEU A N 1
ATOM 2021 C CA . LEU A 1 262 ? -2.307 -15.048 2.164 1.00 95.00 262 LEU A CA 1
ATOM 2022 C C . LEU A 1 262 ? -2.784 -15.827 3.396 1.00 95.00 262 LEU A C 1
ATOM 2024 O O . LEU A 1 262 ? -3.916 -15.680 3.855 1.00 95.00 262 LEU A O 1
ATOM 2028 N N . THR A 1 263 ? -1.908 -16.663 3.938 1.00 94.69 263 THR A N 1
ATOM 2029 C CA . THR A 1 263 ? -2.166 -17.445 5.151 1.00 94.69 263 THR A CA 1
ATOM 2030 C C . THR A 1 263 ? -1.594 -16.756 6.388 1.00 94.69 263 THR A C 1
ATOM 2032 O O . THR A 1 263 ? -0.747 -15.868 6.302 1.00 94.69 263 THR A O 1
ATOM 2035 N N . GLU A 1 264 ? -2.025 -17.191 7.572 1.00 90.94 264 GLU A N 1
ATOM 2036 C CA . GLU A 1 264 ? -1.579 -16.615 8.852 1.00 90.94 264 GLU A CA 1
ATOM 2037 C C . GLU A 1 264 ? -0.083 -16.813 9.118 1.00 90.94 264 GLU A C 1
ATOM 2039 O O . GLU A 1 264 ? 0.515 -16.073 9.894 1.00 90.94 264 GLU A O 1
ATOM 2044 N N . THR A 1 265 ? 0.524 -17.811 8.470 1.00 91.44 265 THR A N 1
ATOM 2045 C CA . THR A 1 265 ? 1.966 -18.071 8.537 1.00 91.44 265 THR A CA 1
ATOM 2046 C C . THR A 1 265 ? 2.768 -17.124 7.646 1.00 91.44 265 THR A C 1
ATOM 2048 O O . THR A 1 265 ? 3.993 -17.119 7.725 1.00 91.44 265 THR A O 1
ATOM 2051 N N . GLY A 1 266 ? 2.095 -16.341 6.798 1.00 93.44 266 GLY A N 1
ATOM 2052 C CA . GLY A 1 266 ? 2.697 -15.488 5.782 1.00 93.44 266 GLY A CA 1
ATOM 2053 C C . GLY A 1 266 ? 2.873 -16.164 4.424 1.00 93.44 266 GLY A C 1
ATOM 2054 O O . GLY A 1 266 ? 3.338 -15.516 3.498 1.00 93.44 266 GLY A O 1
ATOM 2055 N N . LYS A 1 267 ? 2.513 -17.439 4.248 1.00 96.62 267 LYS A N 1
ATOM 2056 C CA . LYS A 1 267 ? 2.627 -18.111 2.940 1.00 96.62 267 LYS A CA 1
ATOM 2057 C C . LYS A 1 267 ? 1.488 -17.743 1.994 1.00 96.62 267 LYS A C 1
ATOM 2059 O O . LYS A 1 267 ? 0.348 -17.619 2.448 1.00 96.62 267 LYS A O 1
ATOM 2064 N N . PHE A 1 268 ? 1.783 -17.639 0.700 1.00 95.62 268 PHE A N 1
ATOM 2065 C CA . PHE A 1 268 ? 0.777 -17.513 -0.353 1.00 95.62 268 PHE A CA 1
ATOM 2066 C C . PHE A 1 268 ? 0.344 -18.911 -0.806 1.00 95.62 268 PHE A C 1
ATOM 2068 O O . PHE A 1 268 ? 1.067 -19.619 -1.506 1.00 95.62 268 PHE A O 1
ATOM 2075 N N . GLN A 1 269 ? -0.846 -19.335 -0.383 1.00 95.50 269 GLN A N 1
ATOM 2076 C CA . GLN A 1 269 ? -1.421 -20.612 -0.792 1.00 95.50 269 GLN A CA 1
ATOM 2077 C C . GLN A 1 269 ? -2.077 -20.453 -2.164 1.00 95.50 269 GLN A C 1
ATOM 2079 O O . GLN A 1 269 ? -3.103 -19.780 -2.266 1.00 95.50 269 GLN A O 1
ATOM 2084 N N . ARG A 1 270 ? -1.481 -21.058 -3.199 1.00 90.62 270 ARG A N 1
ATOM 2085 C CA . ARG A 1 270 ? -2.039 -21.068 -4.561 1.00 90.62 270 ARG A CA 1
ATOM 2086 C C . ARG A 1 270 ? -3.368 -21.824 -4.606 1.00 90.62 270 ARG A C 1
ATOM 2088 O O . ARG A 1 270 ? -3.540 -22.788 -3.854 1.00 90.62 270 ARG A O 1
ATOM 2095 N N . GLN A 1 271 ? -4.283 -21.349 -5.447 1.00 75.44 271 GLN A N 1
ATOM 2096 C CA . GLN A 1 271 ? -5.592 -21.962 -5.692 1.00 75.44 271 GLN A CA 1
ATOM 2097 C C . GLN A 1 271 ? -5.612 -22.744 -7.000 1.00 75.44 271 GLN A C 1
ATOM 2099 O O . GLN A 1 271 ? -4.861 -22.360 -7.923 1.00 75.44 271 GLN A O 1
#

Radius of gyration: 21.19 Å; chains: 1; bounding box: 62×44×53 Å

Organism: NCBI:txid1949069

Foldseek 3Di:
DDFQWDPPDPQDIFTKDKDFDQPDPLCVLVVVVVQDLVNVQVVCCVPPVDGCPPFGIKMAGPDGDPRDPAPQGIWTDDFQKIWTRDRPDIDIDGDDDDDGDDDDDDDDDALCNVDQAAEPQADVVCCCVPPLCVQCDPPQAGAFDCSCPDNFGKHWQDPDPDRLVSVQQQQDAPPVVVFPQCVLPVNPVVSVFTWIKGWHPAPRQKTKMWTWGSRDDPPDPGDTGGAKIFIDHPSHTPDIDGQFTQGPQQFTDHVNHGQWHQDPSRDTHGD

pLDDT: mean 77.86, std 14.52, range [31.23, 97.12]